Protein AF-A0A5E4NDS6-F1 (afdb_monomer)

Organism: NCBI:txid506608

Structure (mmCIF, N/CA/C/O backbone):
data_AF-A0A5E4NDS6-F1
#
_entry.id   AF-A0A5E4NDS6-F1
#
loop_
_atom_site.group_PDB
_atom_site.id
_atom_site.type_symbol
_atom_site.label_atom_id
_atom_site.label_alt_id
_atom_site.label_comp_id
_atom_site.label_asym_id
_atom_site.label_entity_id
_atom_site.label_seq_id
_atom_site.pdbx_PDB_ins_code
_atom_site.Cartn_x
_atom_site.Cartn_y
_atom_site.Cartn_z
_atom_site.occupancy
_atom_site.B_iso_or_equiv
_atom_site.auth_seq_id
_atom_site.auth_comp_id
_atom_site.auth_asym_id
_atom_site.auth_atom_id
_atom_site.pdbx_PDB_model_num
ATOM 1 N N . MET A 1 1 ? -11.786 -7.271 -1.671 1.00 57.22 1 MET A N 1
ATOM 2 C CA . MET A 1 1 ? -11.971 -6.445 -0.455 1.00 57.22 1 MET A CA 1
ATOM 3 C C . MET A 1 1 ? -12.816 -7.182 0.589 1.00 57.22 1 MET A C 1
ATOM 5 O O . MET A 1 1 ? -12.300 -7.471 1.657 1.00 57.22 1 MET A O 1
ATOM 9 N N . PHE A 1 2 ? -14.055 -7.584 0.277 1.00 58.41 2 PHE A N 1
ATOM 10 C CA . PHE A 1 2 ? -14.937 -8.294 1.226 1.00 58.41 2 PHE A CA 1
ATOM 11 C C . PHE A 1 2 ? -14.431 -9.675 1.684 1.00 58.41 2 PHE A C 1
ATOM 13 O O . PHE A 1 2 ? -14.541 -10.028 2.856 1.00 58.41 2 PHE A O 1
ATOM 20 N N . VAL A 1 3 ? -13.825 -10.441 0.774 1.00 68.38 3 VAL A N 1
ATOM 21 C CA . VAL A 1 3 ? -13.325 -11.799 1.063 1.00 68.38 3 VAL A CA 1
ATOM 22 C C . VAL A 1 3 ? -12.082 -11.778 1.960 1.00 68.38 3 VAL A C 1
ATOM 24 O O . VAL A 1 3 ? -11.890 -12.650 2.796 1.00 68.38 3 VAL A O 1
ATOM 27 N N . SER A 1 4 ? -11.240 -10.753 1.835 1.00 68.62 4 SER A N 1
ATOM 28 C CA . SER A 1 4 ? -9.986 -10.669 2.582 1.00 68.62 4 SER A CA 1
ATOM 29 C C . SER A 1 4 ? -10.200 -10.345 4.061 1.00 68.62 4 SER A C 1
ATOM 31 O O . SER A 1 4 ? -9.560 -10.951 4.916 1.00 68.62 4 SER A O 1
ATOM 33 N N . GLY A 1 5 ? -11.116 -9.421 4.371 1.00 68.38 5 GLY A N 1
ATOM 34 C CA . GLY A 1 5 ? -11.474 -9.101 5.758 1.00 68.38 5 GLY A CA 1
ATOM 35 C C . GLY A 1 5 ? -12.112 -10.293 6.477 1.00 68.38 5 GLY A C 1
ATOM 36 O O . GLY A 1 5 ? -11.682 -10.660 7.565 1.00 68.38 5 GLY A O 1
ATOM 37 N N . THR A 1 6 ? -13.053 -10.965 5.811 1.00 71.31 6 THR A N 1
ATOM 38 C CA . THR A 1 6 ? -13.719 -12.168 6.341 1.00 71.31 6 THR A CA 1
ATOM 39 C C . THR A 1 6 ? -12.746 -13.333 6.531 1.00 71.31 6 THR A C 1
ATOM 41 O O . THR A 1 6 ? -12.792 -14.009 7.559 1.00 71.31 6 THR A O 1
ATOM 44 N N . TRP A 1 7 ? -11.796 -13.521 5.608 1.00 73.94 7 TRP A N 1
ATOM 45 C CA . TRP A 1 7 ? -10.709 -14.485 5.777 1.00 73.94 7 TRP A CA 1
ATOM 46 C C . TRP A 1 7 ? -9.833 -14.156 6.996 1.00 73.94 7 TRP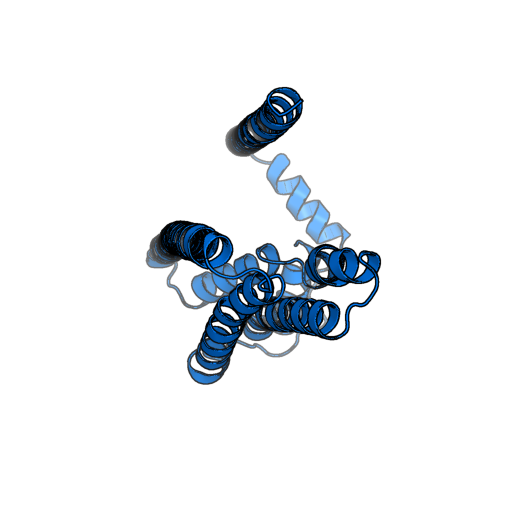 A C 1
ATOM 48 O O . TRP A 1 7 ? -9.581 -15.041 7.811 1.00 73.94 7 TRP A O 1
ATOM 58 N N . SER A 1 8 ? -9.427 -12.894 7.177 1.00 75.00 8 SER A N 1
ATOM 59 C CA . SER A 1 8 ? -8.635 -12.469 8.343 1.00 75.00 8 SER A CA 1
ATOM 60 C C . SER A 1 8 ? -9.323 -12.797 9.660 1.00 75.00 8 SER A C 1
ATOM 62 O O . SER A 1 8 ? -8.706 -13.398 10.538 1.00 75.00 8 SER A O 1
ATOM 64 N N . ASP A 1 9 ? -10.597 -12.416 9.778 1.00 71.19 9 ASP A N 1
ATOM 65 C CA . ASP A 1 9 ? -11.389 -12.598 10.994 1.00 71.19 9 ASP A CA 1
ATOM 66 C C . ASP A 1 9 ? -11.524 -14.082 11.332 1.00 71.19 9 ASP A C 1
ATOM 68 O O . ASP A 1 9 ? -11.327 -14.480 12.477 1.00 71.19 9 ASP A O 1
ATOM 72 N N . SER A 1 10 ? -11.744 -14.907 10.309 1.00 65.69 10 SER A N 1
ATOM 73 C CA . SER A 1 10 ? -11.872 -16.353 10.458 1.00 65.69 10 SER A CA 1
ATOM 74 C C . SER A 1 10 ? -10.591 -17.071 10.836 1.00 65.69 10 SER A C 1
ATOM 76 O O . SER A 1 10 ? -10.628 -18.028 11.597 1.00 65.69 10 SER A O 1
ATOM 78 N N . HIS A 1 11 ? -9.446 -16.608 10.339 1.00 70.69 11 HIS A N 1
ATOM 79 C CA . HIS A 1 11 ? -8.150 -17.236 10.577 1.00 70.69 11 HIS A CA 1
ATOM 80 C C . HIS A 1 11 ? -7.494 -16.719 11.866 1.00 70.69 11 HIS A C 1
ATOM 82 O O . HIS A 1 11 ? -6.269 -16.639 11.948 1.00 70.69 11 HIS A O 1
ATOM 88 N N . GLY A 1 12 ? -8.307 -16.370 12.871 1.00 66.19 12 GLY A N 1
ATOM 89 C CA . GLY A 1 12 ? -7.844 -15.875 14.167 1.00 66.19 12 GLY A CA 1
ATOM 90 C C . GLY A 1 12 ? -7.393 -14.419 14.119 1.00 66.19 12 GLY A C 1
ATOM 91 O O . GLY A 1 12 ? -6.341 -14.097 14.655 1.00 66.19 12 GLY A O 1
ATOM 92 N N . ARG A 1 13 ? -8.130 -13.543 13.418 1.00 72.06 13 ARG A N 1
ATOM 93 C CA . ARG A 1 13 ? -7.838 -12.095 13.301 1.00 72.06 13 ARG A CA 1
ATOM 94 C C . ARG A 1 13 ? -6.396 -11.776 12.898 1.00 72.06 13 ARG A C 1
ATOM 96 O O . ARG A 1 13 ? -5.815 -10.774 13.311 1.00 72.06 13 ARG A O 1
ATOM 103 N N . ARG A 1 14 ? -5.789 -12.608 12.050 1.00 75.50 14 ARG A N 1
ATOM 104 C CA . ARG A 1 14 ? -4.410 -12.400 11.586 1.00 75.50 14 ARG A CA 1
ATOM 105 C C . ARG A 1 14 ? -4.348 -11.147 10.719 1.00 75.50 14 ARG A C 1
ATOM 107 O O . ARG A 1 14 ? -4.661 -11.211 9.533 1.00 75.50 14 ARG A O 1
ATOM 114 N N . ARG A 1 15 ? -3.951 -10.005 11.292 1.00 81.44 15 ARG A N 1
ATOM 115 C CA . ARG A 1 15 ? -3.853 -8.711 10.581 1.00 81.44 15 ARG A CA 1
ATOM 116 C C . ARG A 1 15 ? -2.528 -8.538 9.842 1.00 81.44 15 ARG A C 1
ATOM 118 O O . ARG A 1 15 ? -2.501 -7.959 8.759 1.00 81.44 15 ARG A O 1
ATOM 125 N N . LYS A 1 16 ? -1.444 -9.102 10.387 1.00 81.44 16 LYS A N 1
ATOM 126 C CA . LYS A 1 16 ? -0.082 -9.055 9.819 1.00 81.44 16 LYS A CA 1
ATOM 127 C C . LYS A 1 16 ? -0.028 -9.525 8.353 1.00 81.44 16 LYS A C 1
ATOM 129 O O . LYS A 1 16 ? 0.491 -8.779 7.523 1.00 81.44 16 LYS A O 1
ATOM 134 N N . PRO A 1 17 ? -0.628 -10.675 7.978 1.00 82.88 17 PRO A N 1
ATOM 135 C CA . PRO A 1 17 ? -0.642 -11.126 6.586 1.00 82.88 17 PRO A CA 1
ATOM 136 C C . PRO A 1 17 ? -1.372 -10.173 5.633 1.00 82.88 17 PRO A C 1
ATOM 138 O O . PRO A 1 17 ? -0.918 -9.986 4.510 1.00 82.88 17 PRO A O 1
ATOM 141 N N . LEU A 1 18 ? -2.455 -9.516 6.064 1.00 84.19 18 LEU A N 1
ATOM 142 C CA . LEU A 1 18 ? -3.197 -8.587 5.197 1.00 84.19 18 LEU A CA 1
ATOM 143 C C . LEU A 1 18 ? -2.403 -7.324 4.882 1.00 84.19 18 LEU A C 1
ATOM 145 O O . LEU A 1 18 ? -2.630 -6.705 3.849 1.00 84.19 18 LEU A O 1
ATOM 149 N N . ILE A 1 19 ? -1.482 -6.943 5.763 1.00 86.44 19 ILE A N 1
ATOM 150 C CA . ILE A 1 19 ? -0.585 -5.811 5.541 1.00 86.44 19 ILE A CA 1
ATOM 151 C C . ILE A 1 19 ? 0.631 -6.249 4.715 1.00 86.44 19 ILE A C 1
ATOM 153 O O . ILE A 1 19 ? 1.037 -5.527 3.811 1.00 86.44 19 ILE A O 1
ATOM 157 N N . LEU A 1 20 ? 1.181 -7.441 4.966 1.00 87.44 20 LEU A N 1
ATOM 158 C CA . LEU A 1 20 ? 2.389 -7.926 4.289 1.00 87.44 20 LEU A CA 1
ATOM 159 C C . LEU A 1 20 ? 2.153 -8.404 2.850 1.00 87.44 20 LEU A C 1
ATOM 161 O O . LEU A 1 20 ? 2.964 -8.092 1.984 1.00 87.44 20 LEU A O 1
ATOM 165 N N . ILE A 1 21 ? 1.060 -9.122 2.569 1.00 88.69 21 ILE A N 1
ATOM 166 C CA . ILE A 1 21 ? 0.732 -9.615 1.217 1.00 88.69 21 ILE A CA 1
ATOM 167 C C . ILE A 1 21 ? 0.782 -8.501 0.155 1.00 88.69 21 ILE A C 1
ATOM 169 O O . ILE A 1 21 ? 1.466 -8.693 -0.850 1.00 88.69 2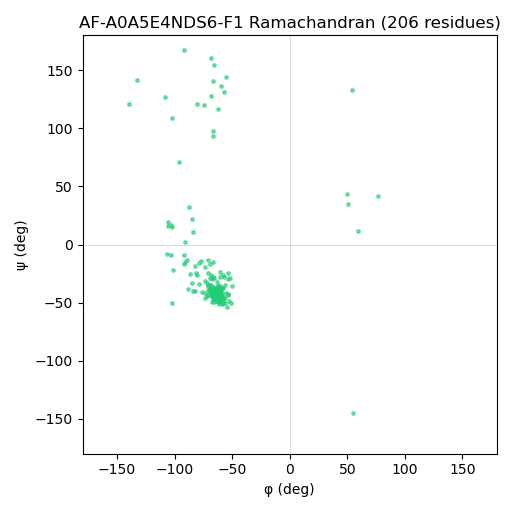1 ILE A O 1
ATOM 173 N N . PRO A 1 22 ? 0.127 -7.336 0.333 1.00 87.62 22 PRO A N 1
ATOM 174 C CA . PRO A 1 22 ? 0.182 -6.276 -0.670 1.00 87.62 22 PRO A CA 1
ATOM 175 C C . PRO A 1 22 ? 1.566 -5.619 -0.776 1.00 87.62 22 PRO A C 1
ATOM 177 O O . PRO A 1 22 ? 1.932 -5.188 -1.866 1.00 87.62 22 PRO A O 1
ATOM 180 N N . ILE A 1 23 ? 2.357 -5.579 0.304 1.00 87.94 23 ILE A N 1
ATOM 181 C CA . ILE A 1 23 ? 3.738 -5.067 0.269 1.00 87.94 23 ILE A CA 1
ATOM 182 C C . ILE A 1 23 ? 4.627 -6.008 -0.554 1.00 87.94 23 ILE A C 1
ATOM 184 O O . ILE A 1 23 ? 5.309 -5.565 -1.476 1.00 87.94 23 ILE A O 1
ATOM 188 N N . PHE A 1 24 ? 4.574 -7.315 -0.285 1.00 89.62 24 PHE A N 1
ATOM 189 C CA . PHE A 1 24 ? 5.314 -8.313 -1.062 1.00 89.62 24 PHE A CA 1
ATOM 190 C C . PHE A 1 24 ? 4.848 -8.377 -2.515 1.00 89.62 24 PHE A C 1
ATOM 192 O O . PHE A 1 24 ? 5.679 -8.453 -3.415 1.00 89.62 24 PHE A O 1
ATOM 199 N N . GLY A 1 25 ? 3.539 -8.284 -2.754 1.00 87.62 25 GLY A N 1
ATOM 200 C CA . GLY A 1 25 ? 2.977 -8.209 -4.099 1.00 87.62 25 GLY A CA 1
ATOM 201 C C . GLY A 1 25 ? 3.502 -7.004 -4.879 1.00 87.62 25 GLY A C 1
ATOM 202 O O . GLY A 1 25 ? 3.873 -7.142 -6.044 1.00 87.62 25 GLY A O 1
ATOM 203 N N . GLN A 1 26 ? 3.617 -5.840 -4.230 1.00 86.12 26 GLN A N 1
ATOM 204 C CA . GLN A 1 26 ? 4.178 -4.641 -4.851 1.00 86.12 26 GLN A CA 1
ATOM 205 C C . GLN A 1 26 ? 5.678 -4.777 -5.139 1.00 86.12 26 GLN A C 1
ATOM 207 O O . GLN A 1 26 ? 6.119 -4.378 -6.216 1.00 86.12 26 GLN A O 1
ATOM 212 N N . ILE A 1 27 ? 6.455 -5.351 -4.210 1.00 89.50 27 ILE A N 1
ATOM 213 C CA . ILE A 1 27 ? 7.883 -5.637 -4.422 1.00 89.50 27 ILE A CA 1
ATOM 214 C C . ILE A 1 27 ? 8.042 -6.563 -5.628 1.00 89.50 27 ILE A C 1
ATOM 216 O O . ILE A 1 27 ? 8.764 -6.221 -6.557 1.00 89.50 27 ILE A O 1
ATOM 220 N N . LEU A 1 28 ? 7.312 -7.681 -5.653 1.00 90.19 28 LEU A N 1
ATOM 221 C CA . LEU A 1 28 ? 7.372 -8.657 -6.736 1.00 90.19 28 LEU A CA 1
ATOM 222 C C . LEU A 1 28 ? 6.994 -8.036 -8.086 1.00 90.19 28 LEU A C 1
ATOM 224 O O . LEU A 1 28 ? 7.724 -8.209 -9.055 1.00 90.19 28 LEU A O 1
ATOM 228 N N . SER A 1 29 ? 5.901 -7.273 -8.142 1.00 86.94 29 SER A N 1
ATOM 229 C CA . SER A 1 29 ? 5.444 -6.608 -9.373 1.00 86.94 29 SER A CA 1
ATOM 230 C C . SER A 1 29 ? 6.489 -5.631 -9.909 1.00 86.94 29 SER A C 1
ATOM 232 O O . SER A 1 29 ? 6.831 -5.668 -11.089 1.00 86.94 29 SER A O 1
ATOM 234 N N . ASN A 1 30 ? 7.047 -4.791 -9.032 1.00 85.06 30 ASN A N 1
ATOM 235 C CA . ASN A 1 30 ? 8.065 -3.816 -9.413 1.00 85.06 30 ASN A CA 1
ATOM 236 C C . ASN A 1 30 ? 9.381 -4.497 -9.827 1.00 85.06 30 ASN A C 1
ATOM 238 O O . ASN A 1 30 ? 10.028 -4.053 -10.773 1.00 85.06 30 ASN A O 1
ATOM 242 N N . SER A 1 31 ? 9.775 -5.579 -9.147 1.00 87.88 31 SER A N 1
ATOM 243 C CA . SER A 1 31 ? 10.962 -6.364 -9.499 1.00 87.88 31 SER A CA 1
ATOM 244 C C . SER A 1 31 ? 10.799 -7.066 -10.844 1.00 87.88 31 SER A C 1
ATOM 246 O O . SER A 1 31 ? 11.710 -7.012 -11.664 1.00 87.88 31 SER A O 1
ATOM 248 N N . LEU A 1 32 ? 9.641 -7.680 -11.104 1.00 86.69 32 LEU A N 1
ATOM 249 C CA . LEU A 1 32 ? 9.350 -8.318 -12.388 1.00 86.69 32 LEU A CA 1
ATOM 250 C C . LEU A 1 32 ? 9.326 -7.296 -13.522 1.00 86.69 32 LEU A C 1
ATOM 252 O O . LEU A 1 32 ? 9.916 -7.552 -14.563 1.00 86.69 32 LEU A O 1
ATOM 256 N N . TYR A 1 33 ? 8.740 -6.117 -13.303 1.00 81.94 33 TYR A N 1
ATOM 257 C CA . TYR A 1 33 ? 8.777 -5.021 -14.273 1.00 81.94 33 TYR A CA 1
ATOM 258 C C . TYR A 1 33 ? 10.213 -4.555 -14.577 1.00 81.94 33 TYR A C 1
ATOM 260 O O . TYR A 1 33 ? 10.584 -4.358 -15.733 1.00 81.94 33 TYR A O 1
ATOM 268 N N . PHE A 1 34 ? 11.060 -4.437 -13.549 1.00 83.19 34 PHE A N 1
ATOM 269 C CA . PHE A 1 34 ? 12.474 -4.100 -13.724 1.00 83.19 34 PHE A CA 1
ATOM 270 C C . PHE A 1 34 ? 13.233 -5.167 -14.534 1.00 83.19 34 PHE A C 1
ATOM 272 O O . PHE A 1 34 ? 13.984 -4.832 -15.451 1.00 83.19 34 PHE A O 1
ATOM 279 N N . VAL A 1 35 ? 13.013 -6.452 -14.234 1.00 84.25 35 VAL A N 1
ATOM 280 C CA . VAL A 1 35 ? 13.638 -7.578 -14.951 1.00 84.25 35 VAL A CA 1
ATOM 281 C C . VAL A 1 35 ? 13.144 -7.666 -16.395 1.00 84.25 35 VAL A C 1
ATOM 283 O O . VAL A 1 35 ? 13.966 -7.819 -17.299 1.00 84.25 35 VAL A O 1
ATOM 286 N N . ASN A 1 36 ? 11.834 -7.515 -16.618 1.00 84.12 36 ASN A N 1
ATOM 287 C CA . ASN A 1 36 ? 11.206 -7.533 -17.941 1.00 84.12 36 ASN A CA 1
ATOM 288 C C . ASN A 1 36 ? 11.876 -6.526 -18.877 1.00 84.12 36 ASN A C 1
ATOM 290 O O . ASN A 1 36 ? 12.211 -6.843 -20.018 1.00 84.12 36 ASN A O 1
ATOM 294 N N . ASN A 1 37 ? 12.147 -5.333 -18.348 1.00 76.94 37 ASN A N 1
ATOM 295 C CA . ASN A 1 37 ? 12.833 -4.297 -19.089 1.00 76.94 37 ASN A CA 1
ATOM 296 C C . ASN A 1 37 ? 14.318 -4.601 -19.323 1.00 76.94 37 ASN A C 1
ATOM 298 O O . ASN A 1 37 ? 14.811 -4.415 -20.430 1.00 76.94 37 ASN A O 1
ATOM 302 N N . TYR A 1 38 ? 15.039 -5.096 -18.311 1.00 78.75 38 TYR A N 1
ATOM 303 C CA . TYR A 1 38 ? 16.458 -5.430 -18.472 1.00 78.75 38 TYR A CA 1
ATOM 304 C C . TYR A 1 38 ? 16.685 -6.491 -19.560 1.00 78.75 38 TYR A C 1
ATOM 306 O O . TYR A 1 38 ? 17.656 -6.398 -20.313 1.00 78.75 38 TYR A O 1
ATOM 314 N N . TRP A 1 39 ? 15.780 -7.470 -19.646 1.00 81.25 39 TRP A N 1
ATOM 315 C CA . TRP A 1 39 ? 15.812 -8.564 -20.618 1.00 81.25 39 TRP A CA 1
ATOM 316 C C . TRP A 1 39 ? 15.049 -8.281 -21.925 1.00 81.25 39 TRP A C 1
ATOM 318 O O . TRP A 1 39 ? 15.014 -9.154 -22.792 1.00 81.25 39 TRP A O 1
ATOM 328 N N . ASN A 1 40 ? 14.466 -7.085 -22.086 1.00 78.88 40 ASN A N 1
ATOM 329 C CA . ASN A 1 40 ? 13.674 -6.668 -23.254 1.00 78.88 40 ASN A CA 1
ATOM 330 C C . ASN A 1 40 ? 12.581 -7.676 -23.661 1.00 78.88 40 ASN A C 1
ATOM 332 O O . ASN A 1 40 ? 12.395 -7.986 -24.839 1.00 78.88 40 ASN A O 1
ATOM 336 N N . TRP A 1 41 ? 11.865 -8.218 -22.681 1.00 81.31 41 TRP A N 1
ATOM 337 C CA . TRP A 1 41 ? 10.726 -9.102 -22.926 1.00 81.31 41 TRP A CA 1
ATOM 338 C C . TRP A 1 41 ? 9.540 -8.343 -23.562 1.00 81.31 41 TRP A C 1
ATOM 340 O O . TRP A 1 41 ? 9.465 -7.114 -23.483 1.00 81.31 41 TRP A O 1
ATOM 350 N N . PRO A 1 42 ? 8.588 -9.049 -24.205 1.00 84.31 42 PRO A N 1
ATOM 351 C CA . PRO A 1 42 ? 7.432 -8.419 -24.842 1.00 84.31 42 PRO A CA 1
ATOM 352 C C . PRO A 1 42 ? 6.612 -7.536 -23.888 1.00 84.31 42 PRO A C 1
ATOM 354 O O . PRO A 1 42 ? 6.370 -7.915 -22.742 1.00 84.31 42 PRO A O 1
ATOM 357 N N . ARG A 1 43 ? 6.066 -6.420 -24.398 1.00 77.75 43 ARG A N 1
ATOM 358 C CA . ARG A 1 43 ? 5.197 -5.487 -23.640 1.00 77.75 43 ARG A CA 1
ATOM 359 C C . ARG A 1 43 ? 4.000 -6.146 -22.950 1.00 77.75 43 ARG A C 1
ATOM 361 O O . ARG A 1 43 ? 3.521 -5.625 -21.953 1.00 77.75 43 ARG A O 1
ATOM 368 N N . ILE A 1 44 ? 3.536 -7.296 -23.444 1.00 84.44 44 ILE A N 1
ATOM 369 C CA . ILE A 1 44 ? 2.443 -8.049 -22.812 1.00 84.44 44 ILE A CA 1
ATOM 370 C C . ILE A 1 44 ? 2.769 -8.380 -21.345 1.00 84.44 44 ILE A C 1
ATOM 372 O O . ILE A 1 44 ? 1.888 -8.367 -20.491 1.00 84.44 44 ILE A O 1
ATOM 376 N N . PHE A 1 45 ? 4.043 -8.645 -21.043 1.00 81.94 45 PHE A N 1
ATOM 377 C CA . PHE A 1 45 ? 4.491 -8.980 -19.698 1.00 81.94 45 PHE A CA 1
ATOM 378 C C . PHE A 1 45 ? 4.515 -7.759 -18.778 1.00 81.94 45 PHE A C 1
ATOM 380 O O . PHE A 1 45 ? 4.200 -7.903 -17.600 1.00 81.94 45 PHE A O 1
ATOM 387 N N . ASP A 1 46 ? 4.783 -6.558 -19.301 1.00 77.31 46 ASP A N 1
ATOM 388 C CA . ASP A 1 46 ? 4.695 -5.320 -18.516 1.00 77.31 46 ASP A CA 1
ATOM 389 C C . ASP A 1 46 ? 3.274 -5.112 -17.983 1.00 77.31 46 ASP A C 1
ATOM 391 O O . ASP A 1 46 ? 3.085 -4.862 -16.789 1.00 77.31 46 ASP A O 1
ATOM 395 N N . ASP A 1 47 ? 2.265 -5.285 -18.839 1.00 75.44 47 ASP A N 1
ATOM 396 C CA . ASP A 1 47 ? 0.856 -5.152 -18.456 1.00 75.44 47 ASP A CA 1
ATOM 397 C C . ASP A 1 47 ? 0.436 -6.245 -17.461 1.00 75.44 47 ASP A C 1
ATOM 399 O O . ASP A 1 47 ? -0.290 -5.980 -16.497 1.00 75.44 47 ASP A O 1
ATOM 403 N N . ILE A 1 48 ? 0.933 -7.473 -17.637 1.00 83.06 48 ILE A N 1
ATOM 404 C CA . ILE A 1 48 ? 0.690 -8.578 -16.700 1.00 83.06 48 ILE A CA 1
ATOM 405 C C . ILE A 1 48 ? 1.286 -8.265 -15.323 1.00 83.06 48 ILE A C 1
ATOM 407 O O . ILE A 1 48 ? 0.592 -8.384 -14.309 1.00 83.06 48 ILE A O 1
ATOM 411 N N . PHE A 1 49 ? 2.544 -7.832 -15.261 1.00 81.19 49 PHE A N 1
ATOM 412 C CA . PHE A 1 49 ? 3.229 -7.579 -13.993 1.00 81.19 49 PHE A CA 1
ATOM 413 C C . PHE A 1 49 ? 2.697 -6.344 -13.271 1.00 81.19 49 PHE A C 1
ATOM 415 O O . PHE A 1 49 ? 2.602 -6.352 -12.046 1.00 81.19 49 PHE A O 1
ATOM 422 N N . THR A 1 50 ? 2.305 -5.302 -14.002 1.00 72.44 50 THR A N 1
ATOM 423 C CA . THR A 1 50 ? 1.840 -4.049 -13.392 1.00 72.44 50 THR A CA 1
ATOM 424 C C . THR A 1 50 ? 0.344 -4.038 -13.093 1.00 72.44 50 THR A C 1
ATOM 426 O O . THR A 1 50 ? -0.056 -3.538 -12.043 1.00 72.44 50 THR A O 1
ATOM 429 N N . SER A 1 51 ? -0.492 -4.606 -13.966 1.00 74.81 51 SER A N 1
ATOM 430 C CA . SER A 1 51 ? -1.953 -4.512 -13.844 1.00 74.81 51 SER A CA 1
ATOM 431 C C . SER A 1 51 ? -2.579 -5.791 -13.292 1.00 74.81 51 SER A C 1
ATOM 433 O O . SER A 1 51 ? -3.337 -5.736 -12.321 1.00 74.81 51 SER A O 1
ATOM 435 N N . TYR A 1 52 ? -2.243 -6.955 -13.857 1.00 79.00 52 TYR A N 1
ATOM 436 C CA . TYR A 1 52 ? -2.855 -8.220 -13.436 1.00 79.00 52 TYR A CA 1
ATOM 437 C C . TYR A 1 52 ? -2.334 -8.676 -12.077 1.00 79.00 52 TYR A C 1
ATOM 439 O O . TYR A 1 52 ? -3.132 -8.999 -11.195 1.00 79.00 52 TYR A O 1
ATOM 447 N N . LEU A 1 53 ? -1.014 -8.634 -11.867 1.00 78.25 53 LEU A N 1
ATOM 448 C CA . LEU A 1 53 ? -0.419 -9.001 -10.582 1.00 78.25 53 LEU A CA 1
ATOM 449 C C . LEU A 1 53 ? -0.940 -8.093 -9.458 1.00 78.25 53 LEU A C 1
ATOM 451 O O . LEU A 1 53 ? -1.293 -8.587 -8.388 1.00 78.25 53 LEU A O 1
ATOM 455 N N . SER A 1 54 ? -1.098 -6.793 -9.740 1.00 70.25 54 SER A N 1
ATOM 456 C CA . SER A 1 54 ? -1.693 -5.825 -8.808 1.00 70.25 54 SER A CA 1
ATOM 457 C C . SER A 1 54 ? -3.134 -6.156 -8.418 1.00 70.25 54 SER A C 1
ATOM 459 O O . SER A 1 54 ? -3.525 -5.996 -7.256 1.00 70.25 54 SER A O 1
ATOM 461 N N . GLY A 1 55 ? -3.910 -6.697 -9.360 1.00 71.31 55 GLY A N 1
ATOM 462 C CA . GLY A 1 55 ? -5.252 -7.213 -9.102 1.00 71.31 55 GLY A CA 1
ATOM 463 C C . GLY A 1 55 ? -5.270 -8.418 -8.155 1.00 71.31 55 GLY A C 1
ATOM 464 O O . GLY A 1 55 ? -6.141 -8.491 -7.286 1.00 71.31 55 GLY A O 1
ATOM 465 N N . VAL A 1 56 ? -4.291 -9.327 -8.264 1.00 71.44 56 VAL A N 1
ATOM 466 C CA . VAL A 1 56 ? -4.235 -10.578 -7.480 1.00 71.44 56 VAL A CA 1
ATOM 467 C C . VAL A 1 56 ? -4.049 -10.315 -5.985 1.00 71.44 56 VAL A C 1
ATOM 469 O O . VAL A 1 56 ? -4.774 -10.887 -5.171 1.00 71.44 56 VAL A O 1
ATOM 472 N N . TYR A 1 57 ? -3.146 -9.412 -5.592 1.00 72.88 57 TYR A N 1
ATOM 473 C CA . TYR A 1 57 ? -2.986 -9.046 -4.175 1.00 72.88 57 TYR A CA 1
ATOM 474 C C . TYR A 1 57 ? -3.982 -7.971 -3.706 1.00 72.88 57 TYR A C 1
ATOM 476 O O . TYR A 1 57 ? -3.846 -7.440 -2.602 1.00 72.88 57 TYR A O 1
ATOM 484 N N . VAL A 1 58 ? -5.006 -7.650 -4.517 1.00 68.56 58 VAL A N 1
ATOM 485 C CA . VAL A 1 58 ? -6.077 -6.672 -4.220 1.00 68.56 58 VAL A CA 1
ATOM 486 C C . VAL A 1 58 ? -5.529 -5.248 -3.959 1.00 68.56 58 VAL A C 1
ATOM 488 O O . VAL A 1 58 ? -6.253 -4.337 -3.538 1.00 68.56 58 VAL A O 1
ATOM 491 N N . GLY A 1 59 ? -4.248 -5.026 -4.266 1.00 72.62 59 GLY A N 1
ATOM 492 C CA . GLY A 1 59 ? -3.559 -3.746 -4.196 1.00 72.62 59 GLY A CA 1
ATOM 493 C C . GLY A 1 59 ? -3.634 -3.042 -2.838 1.00 72.62 59 GLY A C 1
ATOM 494 O O . GLY A 1 59 ? -3.681 -3.640 -1.760 1.00 72.62 59 GLY A O 1
ATOM 495 N N . ARG A 1 60 ? -3.698 -1.708 -2.911 1.00 73.62 60 ARG A N 1
ATOM 496 C CA . ARG A 1 60 ? -3.778 -0.795 -1.757 1.00 73.62 60 ARG A CA 1
ATOM 497 C C . ARG A 1 60 ? -4.988 -1.052 -0.855 1.00 73.62 60 ARG A C 1
ATOM 499 O O . ARG A 1 60 ? -4.936 -0.760 0.335 1.00 73.62 60 ARG A O 1
ATOM 506 N N . ASN A 1 61 ? -6.069 -1.612 -1.396 1.00 81.50 61 ASN A N 1
ATOM 507 C CA . ASN A 1 61 ? -7.300 -1.849 -0.642 1.00 81.50 61 ASN A CA 1
ATOM 508 C C . ASN A 1 61 ? -7.118 -2.923 0.438 1.00 81.50 61 ASN A C 1
ATOM 510 O O . ASN A 1 61 ? -7.702 -2.812 1.513 1.00 81.50 61 ASN A O 1
ATOM 514 N N . LEU A 1 62 ? -6.300 -3.948 0.172 1.00 83.88 62 LEU A N 1
ATOM 515 C CA . LEU A 1 62 ? -6.016 -5.002 1.147 1.00 83.88 62 LEU A CA 1
ATOM 516 C C . LEU A 1 62 ? -5.195 -4.474 2.327 1.00 83.88 62 LEU A C 1
ATOM 518 O O . LEU A 1 62 ? -5.549 -4.719 3.480 1.00 83.88 62 LEU A O 1
ATOM 522 N N . PHE A 1 63 ? -4.166 -3.679 2.019 1.00 84.75 63 PHE A N 1
ATOM 523 C CA . PHE A 1 63 ? -3.344 -2.993 3.015 1.00 84.75 63 PHE A CA 1
ATOM 524 C C . PHE A 1 63 ? -4.212 -2.120 3.927 1.00 84.75 63 PHE A C 1
ATOM 526 O O . PHE A 1 63 ? -4.101 -2.191 5.148 1.00 84.75 63 PHE A O 1
ATOM 533 N N . TRP A 1 64 ? -5.129 -1.349 3.334 1.00 84.62 64 TRP A N 1
ATOM 534 C CA . TRP A 1 64 ? -6.038 -0.475 4.068 1.00 84.62 64 TRP A CA 1
ATOM 535 C C . TRP A 1 64 ? -6.942 -1.215 5.046 1.00 84.62 64 TRP A C 1
ATOM 537 O O . TRP A 1 64 ? -7.072 -0.783 6.190 1.00 84.62 64 TRP A O 1
ATOM 547 N N . ILE A 1 65 ? -7.538 -2.334 4.626 1.00 85.31 65 ILE A N 1
ATOM 548 C CA . ILE A 1 65 ? -8.347 -3.162 5.529 1.00 85.31 65 ILE A CA 1
ATOM 549 C C . ILE A 1 65 ? -7.493 -3.660 6.693 1.00 85.31 65 ILE A C 1
ATOM 551 O O . ILE A 1 65 ? -7.901 -3.527 7.845 1.00 85.31 65 ILE A O 1
ATOM 555 N N . GLY A 1 66 ? -6.310 -4.210 6.398 1.00 85.88 66 GLY A N 1
ATOM 556 C CA . GLY A 1 66 ? -5.408 -4.741 7.417 1.00 85.88 66 GLY A CA 1
ATOM 557 C C . GLY A 1 66 ? -4.986 -3.677 8.432 1.00 85.88 66 GLY A C 1
ATOM 558 O O . GLY A 1 66 ? -5.079 -3.905 9.637 1.00 85.88 66 GLY A O 1
ATOM 559 N N . ALA A 1 67 ? -4.589 -2.495 7.953 1.00 87.12 67 ALA A N 1
ATOM 560 C CA . ALA A 1 67 ? -4.152 -1.382 8.791 1.00 87.12 67 ALA A CA 1
ATOM 561 C C . ALA A 1 67 ? -5.290 -0.818 9.657 1.00 87.12 67 ALA A C 1
ATOM 563 O O . ALA A 1 67 ? -5.112 -0.632 10.861 1.00 87.12 67 ALA A O 1
ATOM 564 N N . MET A 1 68 ? -6.473 -0.594 9.076 1.00 87.88 68 MET A N 1
ATOM 565 C CA . MET A 1 68 ? -7.646 -0.107 9.814 1.00 87.88 68 MET A CA 1
ATOM 566 C C . MET A 1 68 ? -8.100 -1.098 10.883 1.00 87.88 68 MET A C 1
ATOM 568 O O . MET A 1 68 ? -8.376 -0.695 12.014 1.00 87.88 68 MET A O 1
ATOM 572 N N . ALA A 1 69 ? -8.145 -2.390 10.547 1.00 85.88 69 ALA A N 1
ATOM 573 C CA . ALA A 1 69 ? -8.524 -3.436 11.488 1.00 85.88 69 ALA A CA 1
ATOM 574 C C . ALA A 1 69 ? -7.524 -3.529 12.651 1.00 85.88 69 ALA A C 1
ATOM 576 O O . ALA A 1 69 ? -7.934 -3.494 13.810 1.00 85.88 69 ALA A O 1
ATOM 577 N N . TYR A 1 70 ? -6.218 -3.522 12.357 1.00 86.88 70 TYR A N 1
ATOM 578 C CA . TYR A 1 70 ? -5.171 -3.546 13.382 1.00 86.88 70 TYR A CA 1
ATOM 579 C C . TYR A 1 70 ? -5.222 -2.325 14.312 1.00 86.88 70 TYR A C 1
ATOM 581 O O . TYR A 1 70 ? -5.114 -2.463 15.531 1.00 86.88 70 TYR A O 1
ATOM 589 N N . VAL A 1 71 ? -5.406 -1.117 13.766 1.00 87.19 71 VAL A N 1
ATOM 590 C CA . VAL A 1 71 ? -5.534 0.099 14.584 1.00 87.19 71 VAL A CA 1
ATOM 591 C C . VAL A 1 71 ? -6.806 0.053 15.426 1.00 87.19 71 VAL A C 1
ATOM 593 O O . VAL A 1 71 ? -6.764 0.418 16.599 1.00 87.19 71 VAL A O 1
ATOM 596 N N . SER A 1 72 ? -7.922 -0.411 14.864 1.00 86.56 72 SER A N 1
ATOM 597 C CA . SER A 1 72 ? -9.201 -0.514 15.571 1.00 86.56 72 SER A CA 1
ATOM 598 C C . SER A 1 72 ? -9.130 -1.441 16.787 1.00 86.56 72 SER A C 1
ATOM 600 O O . SER A 1 72 ? -9.661 -1.094 17.847 1.00 86.56 72 SER A O 1
ATOM 602 N N . GLU A 1 73 ? -8.453 -2.582 16.644 1.00 83.75 73 GLU A N 1
ATOM 603 C CA . GLU A 1 73 ? -8.272 -3.589 17.697 1.00 83.75 73 GLU A CA 1
ATOM 604 C C . GLU A 1 73 ? -7.323 -3.115 18.803 1.00 83.75 73 GLU A C 1
ATOM 606 O O . GLU A 1 73 ? -7.611 -3.297 19.981 1.00 83.75 73 GLU A O 1
ATOM 611 N N . ASN A 1 74 ? -6.240 -2.417 18.451 1.00 84.69 74 ASN A N 1
ATOM 612 C CA . ASN A 1 74 ? -5.260 -1.893 19.415 1.00 84.69 74 ASN A CA 1
ATOM 613 C C . ASN A 1 74 ? -5.651 -0.525 20.014 1.00 84.69 74 ASN A C 1
ATOM 615 O O . ASN A 1 74 ? -4.802 0.254 20.467 1.00 84.69 74 ASN A O 1
ATOM 619 N N . SER A 1 75 ? -6.938 -0.181 19.983 1.00 85.00 75 SER A N 1
ATOM 620 C CA . SER A 1 75 ? -7.440 1.116 20.435 1.00 85.00 75 SER A CA 1
ATOM 621 C C . SER A 1 75 ? -8.648 0.984 21.340 1.00 85.00 75 SER A C 1
ATOM 623 O O . SER A 1 75 ? -9.553 0.190 21.089 1.00 85.00 75 SER A O 1
ATOM 625 N N . THR A 1 76 ? -8.688 1.841 22.360 1.00 86.75 76 THR A N 1
ATOM 626 C CA . THR A 1 76 ? -9.887 2.043 23.174 1.00 86.75 76 THR A CA 1
ATOM 627 C C . THR A 1 76 ? -10.995 2.659 22.323 1.00 86.75 76 THR A C 1
ATOM 629 O O . THR A 1 76 ? -10.715 3.339 21.334 1.00 86.75 76 THR A O 1
ATOM 632 N N . VAL A 1 77 ? -12.254 2.438 22.707 1.00 84.88 77 VAL A N 1
ATOM 633 C CA . VAL A 1 77 ? -13.433 2.930 21.968 1.00 84.88 77 VAL A CA 1
ATOM 634 C C . VAL A 1 77 ? -13.353 4.442 21.725 1.00 84.88 77 VAL A C 1
ATOM 636 O O . VAL A 1 77 ? -13.573 4.897 20.607 1.00 84.88 77 VAL A O 1
ATOM 639 N N . GLU A 1 78 ? -12.936 5.198 22.739 1.00 82.31 78 GLU A N 1
ATOM 640 C CA . GLU A 1 78 ? -12.815 6.660 22.703 1.00 82.31 78 GLU A CA 1
ATOM 641 C C . GLU A 1 78 ? -11.681 7.147 21.785 1.00 82.31 78 GLU A C 1
ATOM 643 O O . GLU A 1 78 ? -11.830 8.133 21.065 1.00 82.31 78 GLU A O 1
ATOM 648 N N . SER A 1 79 ? -10.542 6.442 21.758 1.00 85.75 79 SER A N 1
ATOM 649 C CA . SER A 1 79 ? -9.368 6.848 20.967 1.00 85.75 79 SER A CA 1
ATOM 650 C C . SER A 1 79 ? -9.362 6.296 19.538 1.00 85.75 79 SER A C 1
ATOM 652 O O . SER A 1 79 ? -8.576 6.756 18.702 1.00 85.75 79 SER A O 1
ATOM 654 N N . ARG A 1 80 ? -10.230 5.322 19.237 1.00 86.25 80 ARG A N 1
ATOM 655 C CA . ARG A 1 80 ? -10.268 4.601 17.958 1.00 86.25 80 ARG A CA 1
ATOM 656 C C . ARG A 1 80 ? -10.475 5.537 16.774 1.00 86.25 80 ARG A C 1
ATOM 658 O O . ARG A 1 80 ? -9.690 5.497 15.830 1.00 86.25 80 ARG A O 1
ATOM 665 N N . THR A 1 81 ? -11.479 6.407 16.844 1.00 87.19 81 THR A N 1
ATOM 666 C CA . THR A 1 81 ? -11.793 7.353 15.762 1.00 87.19 81 THR A CA 1
ATOM 667 C C . THR A 1 81 ? -10.622 8.294 15.493 1.00 87.19 81 THR A C 1
ATOM 669 O O . THR A 1 81 ? -10.241 8.491 14.342 1.00 87.19 81 THR A O 1
ATOM 672 N N . LEU A 1 82 ? -9.985 8.811 16.549 1.00 86.44 82 LEU A N 1
ATOM 673 C CA . LEU A 1 82 ? -8.837 9.708 16.420 1.00 86.44 82 LEU A CA 1
ATOM 674 C C . LEU A 1 82 ? -7.621 9.002 15.805 1.00 86.44 82 LEU A C 1
ATOM 676 O O . LEU A 1 82 ? -6.940 9.571 14.955 1.00 86.44 82 LEU A O 1
ATOM 680 N N . LYS A 1 83 ? -7.333 7.760 16.208 1.00 86.88 83 LYS A N 1
ATOM 681 C CA . LYS A 1 83 ? -6.216 6.983 15.651 1.00 86.88 83 LYS A CA 1
ATOM 682 C C . LYS A 1 83 ? -6.455 6.592 14.190 1.00 86.88 83 LYS A C 1
ATOM 684 O O . LYS A 1 83 ? -5.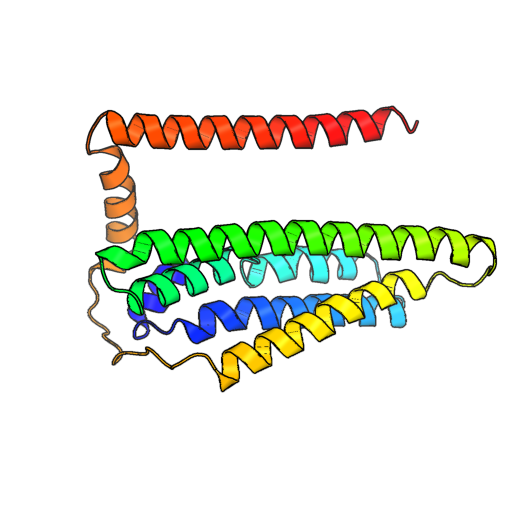526 6.680 13.390 1.00 86.88 83 LYS A O 1
ATOM 689 N N . ILE A 1 84 ? -7.688 6.237 13.825 1.00 89.19 84 ILE A N 1
ATOM 690 C CA . ILE A 1 84 ? -8.083 6.010 12.426 1.00 89.19 84 ILE A CA 1
ATOM 691 C C . ILE A 1 84 ? -7.932 7.301 11.611 1.00 89.19 84 ILE A C 1
ATOM 693 O O . ILE A 1 84 ? -7.337 7.275 10.538 1.00 89.19 84 ILE A O 1
ATOM 697 N N . ALA A 1 85 ? -8.387 8.444 12.131 1.00 86.38 85 ALA A N 1
ATOM 698 C CA . ALA A 1 85 ? -8.223 9.732 11.460 1.00 86.38 85 ALA A CA 1
ATOM 699 C C . ALA A 1 85 ? -6.742 10.084 11.239 1.00 86.38 85 ALA A C 1
ATOM 701 O O . ALA A 1 85 ? -6.370 10.507 10.146 1.00 86.38 85 ALA A O 1
ATOM 702 N N . LYS A 1 86 ? -5.877 9.837 12.235 1.00 87.25 86 LYS A N 1
ATOM 703 C CA . LYS A 1 86 ? -4.420 9.994 12.095 1.00 87.25 86 LYS A CA 1
ATOM 704 C C . LYS A 1 86 ? -3.857 9.103 10.986 1.00 87.25 86 LYS A C 1
ATOM 706 O O . LYS A 1 86 ? -3.085 9.602 10.179 1.00 87.25 86 LYS A O 1
ATOM 711 N N . LEU A 1 87 ? -4.273 7.836 10.907 1.00 88.88 87 LEU A N 1
ATOM 712 C CA . LEU A 1 87 ? -3.857 6.912 9.843 1.00 88.88 87 LEU A CA 1
ATOM 713 C C . LEU A 1 87 ? -4.283 7.400 8.443 1.00 88.88 87 LEU A C 1
ATOM 715 O O . LEU A 1 87 ? -3.503 7.330 7.495 1.00 88.88 87 LEU A O 1
ATOM 719 N N . ILE A 1 88 ? -5.508 7.918 8.304 1.00 88.00 88 ILE A N 1
ATOM 720 C CA . ILE A 1 88 ? -6.003 8.489 7.038 1.00 88.00 88 ILE A CA 1
ATOM 721 C C . ILE A 1 88 ? -5.203 9.739 6.653 1.00 88.00 88 ILE A C 1
ATOM 723 O O . ILE A 1 88 ? -4.792 9.895 5.498 1.00 88.00 88 ILE A O 1
ATOM 727 N N . GLY A 1 89 ? -4.961 10.617 7.627 1.00 83.94 89 GLY A N 1
ATOM 728 C CA . GLY A 1 89 ? -4.193 11.842 7.436 1.00 83.94 89 GLY A CA 1
ATOM 729 C C . GLY A 1 89 ? -2.756 11.562 7.004 1.00 83.94 89 GLY A C 1
ATOM 730 O O . GLY A 1 89 ? -2.308 12.107 5.995 1.00 83.94 89 GLY A O 1
ATOM 731 N N . THR A 1 90 ? -2.053 10.665 7.704 1.00 86.25 90 THR A N 1
ATOM 732 C CA . THR A 1 90 ? -0.670 10.305 7.360 1.00 86.25 90 THR A CA 1
ATOM 733 C C . THR A 1 90 ? -0.583 9.688 5.975 1.00 86.25 90 THR A C 1
ATOM 735 O O . THR A 1 90 ? 0.267 10.108 5.200 1.00 86.25 90 THR A O 1
ATOM 738 N N . TYR A 1 91 ? -1.494 8.781 5.608 1.00 85.25 91 TYR A N 1
ATOM 739 C CA . TYR A 1 91 ? -1.513 8.222 4.256 1.00 85.25 91 TYR A CA 1
ATOM 740 C C . TYR A 1 91 ? -1.674 9.300 3.181 1.00 85.25 91 TYR A C 1
ATOM 742 O O . TYR A 1 91 ? -0.977 9.271 2.169 1.00 85.25 91 TYR A O 1
ATOM 750 N N . THR A 1 92 ? -2.584 10.253 3.388 1.00 82.44 92 THR A N 1
ATOM 751 C CA . THR A 1 92 ? -2.847 11.315 2.406 1.00 82.44 92 THR A CA 1
ATOM 752 C C . THR A 1 92 ? -1.611 12.190 2.213 1.00 82.44 92 THR A C 1
ATOM 754 O O . THR A 1 92 ? -1.211 12.457 1.081 1.00 82.44 92 THR A O 1
ATOM 757 N N . ILE A 1 93 ? -0.954 12.564 3.312 1.00 83.75 93 ILE A N 1
ATOM 758 C CA . ILE A 1 93 ? 0.295 13.332 3.283 1.00 83.75 93 ILE A CA 1
ATOM 759 C C . ILE A 1 93 ? 1.404 12.524 2.597 1.00 83.75 93 ILE A C 1
ATOM 761 O O . ILE A 1 93 ? 2.052 13.031 1.685 1.00 83.75 93 ILE A O 1
ATOM 765 N N . SER A 1 94 ? 1.589 11.254 2.966 1.00 85.25 94 SER A N 1
ATOM 766 C CA . SER A 1 94 ? 2.573 10.368 2.335 1.00 85.25 94 SER A CA 1
ATOM 767 C C . SER A 1 94 ? 2.324 10.198 0.837 1.00 85.25 94 SER A C 1
ATOM 769 O O . SER A 1 94 ? 3.277 10.166 0.063 1.00 85.25 94 SER A O 1
ATOM 771 N N . HIS A 1 95 ? 1.062 10.128 0.404 1.00 80.25 95 HIS A N 1
ATOM 772 C CA . HIS A 1 95 ? 0.716 10.046 -1.011 1.00 80.25 95 HIS A CA 1
ATOM 773 C C . HIS A 1 95 ? 1.105 11.322 -1.767 1.00 80.25 95 HIS A C 1
ATOM 775 O O . HIS A 1 95 ? 1.723 11.229 -2.825 1.00 80.25 95 HIS A O 1
ATOM 781 N N . LEU A 1 96 ? 0.813 12.502 -1.209 1.00 81.56 96 LEU A N 1
ATOM 782 C CA . LEU A 1 96 ? 1.212 13.786 -1.796 1.00 81.56 96 LEU A CA 1
ATOM 783 C C . LEU A 1 96 ? 2.736 13.928 -1.882 1.00 81.56 96 LEU A C 1
ATOM 785 O O . LEU A 1 96 ? 3.254 14.346 -2.915 1.00 81.56 96 LEU A O 1
ATOM 789 N N . ILE A 1 97 ? 3.456 13.523 -0.832 1.00 84.19 97 ILE A N 1
ATOM 790 C CA . ILE A 1 97 ? 4.925 13.500 -0.828 1.00 84.19 97 ILE A CA 1
ATOM 791 C C . ILE A 1 97 ? 5.445 12.548 -1.909 1.00 84.19 97 ILE A C 1
ATOM 793 O O . ILE A 1 97 ? 6.350 12.911 -2.654 1.00 84.19 97 ILE A O 1
ATOM 797 N N . GLY A 1 98 ? 4.855 11.356 -2.038 1.00 81.81 98 GLY A N 1
ATOM 798 C CA . GLY A 1 98 ? 5.229 10.385 -3.065 1.00 81.81 98 GLY A CA 1
ATOM 799 C C . GLY A 1 98 ? 5.026 10.912 -4.487 1.00 81.81 98 GLY A C 1
ATOM 800 O O . GLY A 1 98 ? 5.901 10.734 -5.329 1.00 81.81 98 GLY A O 1
ATOM 801 N N . LEU A 1 99 ? 3.913 11.608 -4.747 1.00 79.88 99 LEU A N 1
ATOM 802 C CA . LEU A 1 99 ? 3.659 12.260 -6.037 1.00 79.88 99 LEU A CA 1
ATOM 803 C C . LEU A 1 99 ? 4.655 13.391 -6.315 1.00 79.88 99 LEU A C 1
ATOM 805 O O . LEU A 1 99 ? 5.155 13.503 -7.431 1.00 79.88 99 LEU A O 1
ATOM 809 N N . CYS A 1 100 ? 4.974 14.201 -5.303 1.00 80.38 100 CYS A N 1
ATOM 810 C CA . CYS A 1 100 ? 5.974 15.260 -5.417 1.00 80.38 100 CYS A CA 1
ATOM 811 C C . CYS A 1 100 ? 7.361 14.684 -5.742 1.00 80.38 100 CYS A C 1
ATOM 813 O O . CYS A 1 100 ? 8.018 15.134 -6.678 1.00 80.38 100 CYS A O 1
ATOM 815 N N . LEU A 1 101 ? 7.775 13.635 -5.026 1.00 81.88 101 LEU A N 1
ATOM 816 C CA . LEU A 1 101 ? 9.043 12.951 -5.265 1.00 81.88 101 LEU A CA 1
ATOM 817 C C . LEU A 1 101 ? 9.100 12.346 -6.672 1.00 81.88 101 LEU A C 1
ATOM 819 O O . LEU A 1 101 ? 10.105 12.504 -7.359 1.00 81.88 101 LEU A O 1
ATOM 823 N N . PHE A 1 102 ? 8.020 11.696 -7.115 1.00 80.31 102 PHE A N 1
ATOM 824 C CA . PHE A 1 102 ? 7.918 11.169 -8.473 1.00 80.31 102 PHE A CA 1
ATOM 825 C C . PHE A 1 102 ? 8.099 12.275 -9.519 1.00 80.31 102 PHE A C 1
ATOM 827 O O . PHE A 1 102 ? 8.920 12.123 -10.417 1.00 80.31 102 PHE A O 1
ATOM 834 N N . GLN A 1 103 ? 7.406 13.408 -9.366 1.00 79.56 103 GLN A N 1
ATOM 835 C CA . GLN A 1 103 ? 7.514 14.528 -10.303 1.00 79.56 103 GLN A CA 1
ATOM 836 C C . GLN A 1 103 ? 8.922 15.137 -10.330 1.00 79.56 103 GLN A C 1
ATOM 838 O O . GLN A 1 103 ? 9.420 15.487 -11.396 1.00 79.56 103 GLN A O 1
ATOM 843 N N . LEU A 1 104 ? 9.578 15.267 -9.174 1.00 82.69 104 LEU A N 1
ATOM 844 C CA . LEU A 1 104 ? 10.954 15.764 -9.100 1.00 82.69 104 LEU A CA 1
ATOM 845 C C . LEU A 1 104 ? 11.930 14.826 -9.813 1.00 82.69 104 LEU A C 1
ATOM 847 O O . LEU A 1 104 ? 12.786 15.291 -10.564 1.00 82.69 104 LEU A O 1
ATOM 851 N N . LEU A 1 105 ? 11.787 13.516 -9.603 1.00 79.31 105 LEU A N 1
ATOM 852 C CA . LEU A 1 105 ? 12.613 12.508 -10.263 1.00 79.31 105 LEU A CA 1
ATOM 853 C C . LEU A 1 105 ? 12.371 12.476 -11.778 1.00 79.31 105 LEU A C 1
ATOM 855 O O . LEU A 1 105 ? 13.334 12.388 -12.535 1.00 79.31 105 LEU A O 1
ATOM 859 N N . ASP A 1 106 ? 11.119 12.605 -12.217 1.00 74.88 106 ASP A N 1
ATOM 860 C CA . ASP A 1 106 ? 10.751 12.651 -13.636 1.00 74.88 106 ASP A CA 1
ATOM 861 C C . ASP A 1 106 ? 11.268 13.926 -14.328 1.00 74.88 106 ASP A C 1
ATOM 863 O O . ASP A 1 106 ? 11.845 13.873 -15.412 1.00 74.88 106 ASP A O 1
ATOM 867 N N . ASN A 1 107 ? 11.184 15.081 -13.664 1.00 77.62 107 ASN A N 1
ATOM 868 C CA . ASN A 1 107 ? 11.749 16.329 -14.184 1.00 77.62 107 ASN A CA 1
ATOM 869 C C . ASN A 1 107 ? 13.281 16.272 -14.277 1.00 77.62 107 ASN A C 1
ATOM 871 O O . ASN A 1 107 ? 13.860 16.699 -15.276 1.00 77.62 107 ASN A O 1
ATOM 875 N N . CYS A 1 108 ? 13.943 15.726 -13.252 1.00 75.25 108 CYS A N 1
ATOM 876 C CA . CYS A 1 108 ? 15.393 15.524 -13.257 1.00 75.25 108 CYS A CA 1
ATOM 877 C C . CYS A 1 108 ? 15.807 14.580 -14.396 1.00 75.25 108 CYS A C 1
ATOM 879 O O . CYS A 1 108 ? 16.786 14.820 -15.104 1.00 75.25 108 CYS A O 1
ATOM 881 N N . TRP A 1 109 ? 14.999 13.546 -14.631 1.00 70.25 109 TRP A N 1
ATOM 882 C CA . TRP A 1 109 ? 15.172 12.617 -15.733 1.00 70.25 109 TRP A CA 1
ATOM 883 C C . TRP A 1 109 ? 15.103 13.292 -17.109 1.00 70.25 109 TRP A C 1
ATOM 885 O O . TRP A 1 109 ? 16.000 13.082 -17.926 1.00 70.25 109 TRP A O 1
ATOM 895 N N . ILE A 1 110 ? 14.085 14.121 -17.363 1.00 72.06 110 ILE A N 1
ATOM 896 C CA . ILE A 1 110 ? 13.926 14.845 -18.637 1.00 72.06 110 ILE A CA 1
ATOM 897 C C . ILE A 1 110 ? 15.181 15.672 -18.959 1.00 72.06 110 ILE A C 1
ATOM 899 O O . ILE A 1 110 ? 15.649 15.666 -20.097 1.00 72.06 110 ILE A O 1
ATOM 903 N N . ILE A 1 111 ? 15.762 16.332 -17.952 1.00 74.56 111 ILE A N 1
ATOM 904 C CA . ILE A 1 111 ? 16.982 17.138 -18.105 1.00 74.56 111 ILE A CA 1
ATOM 905 C C . ILE A 1 111 ? 18.180 16.258 -18.491 1.00 74.56 111 ILE A C 1
ATOM 907 O O . ILE A 1 111 ? 18.918 16.596 -19.414 1.00 74.56 111 ILE A O 1
ATOM 911 N N . ILE A 1 112 ? 18.360 15.112 -17.827 1.00 72.00 112 ILE A N 1
ATOM 912 C CA . ILE A 1 112 ? 19.479 14.190 -18.085 1.00 72.00 112 ILE A CA 1
ATOM 913 C C . ILE A 1 112 ? 19.349 13.525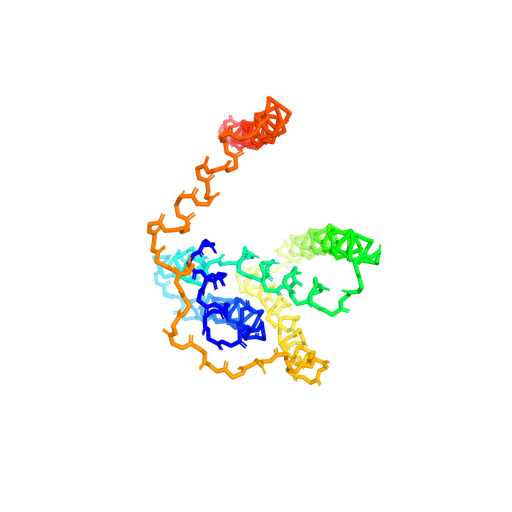 -19.461 1.00 72.00 112 ILE A C 1
ATOM 915 O O . ILE A 1 112 ? 20.339 13.414 -20.186 1.00 72.00 112 ILE A O 1
ATOM 919 N N . LYS A 1 113 ? 18.135 13.111 -19.848 1.00 69.75 113 LYS A N 1
ATOM 920 C CA . LYS A 1 113 ? 17.865 12.484 -21.151 1.00 69.75 113 LYS A CA 1
ATOM 921 C C . LYS A 1 113 ? 18.265 13.395 -22.314 1.00 69.75 113 LYS A C 1
ATOM 923 O O . LYS A 1 113 ? 18.794 12.907 -23.305 1.00 69.75 113 LYS A O 1
ATOM 928 N N . ASN A 1 114 ? 18.053 14.704 -22.190 1.00 66.81 114 ASN A N 1
ATOM 929 C CA . ASN A 1 114 ? 18.407 15.663 -23.240 1.00 66.81 114 ASN A CA 1
ATOM 930 C C . ASN A 1 114 ? 19.925 15.797 -23.469 1.00 66.81 114 ASN A C 1
ATOM 932 O O . ASN A 1 114 ? 20.327 16.331 -24.498 1.00 66.81 114 ASN A O 1
ATOM 936 N N . HIS A 1 115 ? 20.762 15.308 -22.548 1.00 68.62 115 HIS A N 1
ATOM 937 C CA . HIS A 1 115 ? 22.222 15.376 -22.649 1.00 68.62 115 HIS A CA 1
ATOM 938 C C . HIS A 1 115 ? 22.901 14.036 -22.975 1.00 68.62 115 HIS A C 1
ATOM 940 O O . HIS A 1 115 ? 24.107 14.024 -23.215 1.00 68.62 115 HIS A O 1
ATOM 946 N N . ILE A 1 116 ? 22.180 12.908 -22.972 1.00 63.28 116 ILE A N 1
ATOM 947 C CA . ILE A 1 116 ? 22.770 11.572 -23.154 1.00 63.28 116 ILE A CA 1
ATOM 948 C C . ILE A 1 116 ? 21.856 10.725 -24.061 1.00 63.28 116 ILE A C 1
ATOM 950 O O . ILE A 1 116 ? 20.700 10.470 -23.739 1.00 63.28 116 ILE A O 1
ATOM 954 N N . GLU A 1 117 ? 22.375 10.242 -25.194 1.00 54.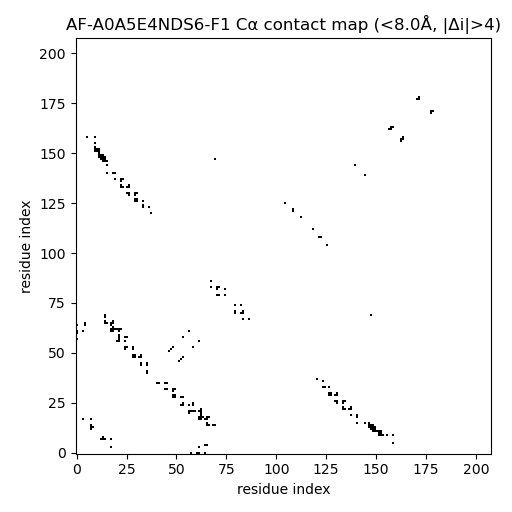88 117 GLU A N 1
ATOM 955 C CA . GLU A 1 117 ? 21.573 9.593 -26.252 1.00 54.88 117 GLU A CA 1
ATOM 956 C C . GLU A 1 117 ? 21.174 8.127 -25.961 1.00 54.88 117 GLU A C 1
ATOM 958 O O . GLU A 1 117 ? 20.243 7.601 -26.568 1.00 54.88 117 GLU A O 1
ATOM 963 N N . HIS A 1 118 ? 21.806 7.455 -24.988 1.00 53.09 118 HIS A N 1
ATOM 964 C CA . HIS A 1 118 ? 21.582 6.022 -24.705 1.00 53.09 118 HIS A CA 1
ATOM 965 C C . HIS A 1 118 ? 20.682 5.715 -23.495 1.00 53.09 118 HIS A C 1
ATOM 967 O O . HIS A 1 118 ? 20.630 4.580 -23.011 1.00 53.09 118 HIS A O 1
ATOM 973 N N . VAL A 1 119 ? 19.932 6.695 -22.988 1.00 53.47 119 VAL A N 1
ATOM 974 C CA . VAL A 1 119 ? 19.201 6.545 -21.724 1.00 53.47 119 VAL A CA 1
ATOM 975 C C . VAL A 1 119 ? 17.738 6.143 -21.945 1.00 53.47 119 VAL A C 1
ATOM 977 O O . VAL A 1 119 ? 16.807 6.899 -21.716 1.00 53.47 119 VAL A O 1
ATOM 980 N N . TYR A 1 120 ? 17.504 4.905 -22.375 1.00 53.03 120 TYR A N 1
ATOM 981 C CA . TYR A 1 120 ? 16.189 4.259 -22.201 1.00 53.03 120 TYR A CA 1
ATOM 982 C C . TYR A 1 120 ? 16.114 3.467 -20.878 1.00 53.03 120 TYR A C 1
ATOM 984 O O . TYR A 1 120 ? 15.033 3.172 -20.384 1.00 53.03 120 TYR A O 1
ATOM 992 N N . ARG A 1 121 ? 17.263 3.190 -20.239 1.00 53.09 121 ARG A N 1
ATOM 993 C CA . ARG A 1 121 ? 17.386 2.296 -19.068 1.00 53.09 121 ARG A CA 1
ATOM 994 C C . ARG A 1 121 ? 17.048 2.920 -17.705 1.00 53.09 121 ARG A C 1
ATOM 996 O O . ARG A 1 121 ? 16.813 2.191 -16.748 1.00 53.09 121 ARG A O 1
ATOM 1003 N N . TYR A 1 122 ? 17.028 4.246 -17.581 1.00 55.19 122 TYR A N 1
ATOM 1004 C CA . TYR A 1 122 ? 16.937 4.923 -16.275 1.00 55.19 122 TYR A CA 1
ATOM 1005 C C . TYR A 1 122 ? 15.495 5.127 -15.786 1.00 55.19 122 TYR A C 1
ATOM 1007 O O . TYR A 1 122 ? 15.266 5.131 -14.580 1.00 55.19 122 TYR A O 1
ATOM 1015 N N . TYR A 1 123 ? 14.499 5.183 -16.682 1.00 57.97 123 TYR A N 1
ATOM 1016 C CA . TYR A 1 123 ? 13.082 5.213 -16.276 1.00 57.97 123 TYR A CA 1
ATOM 1017 C C . TYR A 1 123 ? 12.710 3.991 -15.413 1.00 57.97 123 TYR A C 1
ATOM 1019 O O . TYR A 1 123 ? 11.874 4.062 -14.517 1.00 57.97 123 TYR A O 1
ATOM 1027 N N . HIS A 1 124 ? 13.412 2.874 -15.612 1.00 63.09 124 HIS A N 1
ATOM 1028 C CA . HIS A 1 124 ? 13.233 1.635 -14.857 1.00 63.09 124 HIS A CA 1
ATOM 1029 C C . HIS A 1 124 ? 13.950 1.655 -13.500 1.00 63.09 124 HIS A C 1
ATOM 1031 O O . HIS A 1 124 ? 13.502 1.000 -12.563 1.00 63.09 124 HIS A O 1
ATOM 1037 N N . VAL A 1 125 ? 15.002 2.468 -13.343 1.00 65.38 125 VAL A N 1
ATOM 1038 C CA . VAL A 1 125 ? 15.697 2.682 -12.059 1.00 65.38 125 VAL A CA 1
ATOM 1039 C C . VAL A 1 125 ? 14.783 3.390 -11.054 1.00 65.38 125 VAL A C 1
ATOM 1041 O O . VAL A 1 125 ? 14.878 3.138 -9.854 1.00 65.38 125 VAL A O 1
ATOM 1044 N N . LEU A 1 126 ? 13.820 4.189 -11.526 1.00 70.94 126 LEU A N 1
ATOM 1045 C CA . LEU A 1 126 ? 12.810 4.818 -10.669 1.00 70.94 126 LEU A CA 1
ATOM 1046 C C . LEU A 1 126 ? 11.944 3.797 -9.917 1.00 70.94 126 LEU A C 1
ATOM 1048 O O . LEU A 1 126 ? 11.441 4.119 -8.845 1.00 70.94 126 LEU A O 1
ATOM 1052 N N . PHE A 1 127 ? 11.822 2.558 -10.412 1.00 74.50 127 PHE A N 1
ATOM 1053 C CA . PHE A 1 127 ? 11.127 1.469 -9.716 1.00 74.50 127 PHE A CA 1
ATOM 1054 C C . PHE A 1 127 ? 11.953 0.844 -8.583 1.00 74.50 127 PHE A C 1
ATOM 1056 O O . PHE A 1 127 ? 11.381 0.179 -7.718 1.00 74.50 127 PHE A O 1
ATOM 1063 N N . LEU A 1 128 ? 13.262 1.109 -8.502 1.00 80.38 128 LEU A N 1
ATOM 1064 C CA . LEU A 1 128 ? 14.075 0.682 -7.361 1.00 80.38 128 LEU A CA 1
ATOM 1065 C C . LEU A 1 128 ? 13.704 1.447 -6.089 1.00 80.38 128 LEU A C 1
ATOM 1067 O O . LEU A 1 128 ? 13.612 0.846 -5.023 1.00 80.38 128 LEU A O 1
ATOM 1071 N N . VAL A 1 129 ? 13.413 2.747 -6.192 1.00 82.44 129 VAL A N 1
ATOM 1072 C CA . VAL A 1 129 ? 13.006 3.584 -5.049 1.00 82.44 129 VAL A CA 1
ATOM 1073 C C . VAL A 1 129 ? 11.793 2.996 -4.302 1.00 82.44 129 VAL A C 1
ATOM 1075 O O . VAL A 1 129 ? 11.903 2.757 -3.097 1.00 82.44 129 VAL A O 1
ATOM 1078 N N . PRO A 1 130 ? 10.651 2.686 -4.954 1.00 82.94 130 PRO A N 1
ATOM 1079 C CA . PRO A 1 130 ? 9.532 2.052 -4.275 1.00 82.94 130 PRO A CA 1
ATOM 1080 C C . PRO A 1 130 ? 9.846 0.622 -3.823 1.00 82.94 130 PRO A C 1
ATOM 1082 O O . PRO A 1 130 ? 9.285 0.209 -2.813 1.00 82.94 130 PRO A O 1
ATOM 1085 N N . ILE A 1 131 ? 10.723 -0.138 -4.494 1.00 86.81 131 ILE A N 1
ATOM 1086 C CA . ILE A 1 131 ? 11.163 -1.455 -3.991 1.00 86.81 131 ILE A CA 1
ATOM 1087 C C . ILE A 1 131 ? 11.863 -1.291 -2.636 1.00 86.81 131 ILE A C 1
ATOM 1089 O O . ILE A 1 131 ? 11.460 -1.933 -1.668 1.00 86.81 131 ILE A O 1
ATOM 1093 N N . PHE A 1 132 ? 12.839 -0.385 -2.529 1.00 88.94 132 PHE A N 1
ATOM 1094 C CA . PHE A 1 132 ? 13.555 -0.126 -1.277 1.00 88.94 132 PHE A CA 1
ATOM 1095 C C . PHE A 1 132 ? 12.619 0.348 -0.162 1.00 88.94 132 PHE A C 1
ATOM 1097 O O . PHE A 1 132 ? 12.661 -0.190 0.944 1.00 88.94 132 PHE A O 1
ATOM 1104 N N . LEU A 1 133 ? 11.724 1.297 -0.452 1.00 88.06 133 LEU A N 1
ATOM 1105 C CA . LEU A 1 133 ? 10.752 1.783 0.532 1.00 88.06 133 LEU A CA 1
ATOM 1106 C C . LEU A 1 133 ? 9.795 0.676 1.001 1.00 88.06 133 LEU A C 1
ATOM 1108 O O . LEU A 1 133 ? 9.491 0.600 2.191 1.00 88.06 133 LEU A O 1
ATOM 1112 N N . ASN A 1 134 ? 9.347 -0.209 0.103 1.00 89.62 134 ASN A N 1
ATOM 1113 C CA . ASN A 1 134 ? 8.492 -1.338 0.476 1.00 89.62 134 ASN A CA 1
ATOM 1114 C C . ASN A 1 134 ? 9.248 -2.407 1.276 1.00 89.62 134 ASN A C 1
ATOM 1116 O O . ASN A 1 134 ? 8.665 -2.985 2.188 1.00 89.62 134 ASN A O 1
ATOM 1120 N N . ILE A 1 135 ? 10.534 -2.646 0.996 1.00 92.19 135 ILE A N 1
ATOM 1121 C CA . ILE A 1 135 ? 11.372 -3.534 1.818 1.00 92.19 135 ILE A CA 1
ATOM 1122 C C . ILE A 1 135 ? 11.493 -2.968 3.235 1.00 92.19 135 ILE A C 1
ATOM 1124 O O . ILE A 1 135 ? 11.256 -3.691 4.200 1.00 92.19 135 ILE A O 1
ATOM 1128 N N . ILE A 1 136 ? 11.779 -1.670 3.377 1.00 91.19 136 ILE A N 1
ATOM 1129 C CA . ILE A 1 136 ? 11.827 -1.006 4.688 1.00 91.19 136 ILE A CA 1
ATOM 1130 C C . ILE A 1 136 ? 10.473 -1.134 5.397 1.00 91.19 136 ILE A C 1
ATOM 1132 O O . ILE A 1 136 ? 10.427 -1.519 6.563 1.00 91.19 136 ILE A O 1
ATOM 1136 N N . ALA A 1 137 ? 9.364 -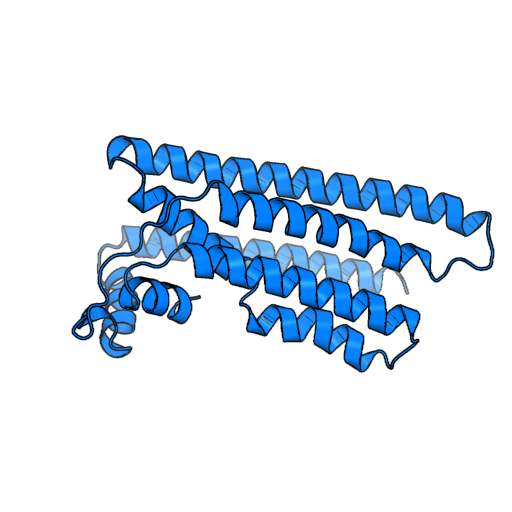0.884 4.696 1.00 88.31 137 ALA A N 1
ATOM 1137 C CA . ALA A 1 137 ? 8.026 -1.041 5.258 1.00 88.31 137 ALA A CA 1
ATOM 1138 C C . ALA A 1 137 ? 7.746 -2.486 5.709 1.00 88.31 137 ALA A C 1
ATOM 1140 O O . ALA A 1 137 ? 7.208 -2.691 6.798 1.00 88.31 137 ALA A O 1
ATOM 1141 N N . ALA A 1 138 ? 8.148 -3.489 4.921 1.00 90.50 138 ALA A N 1
ATOM 1142 C CA . ALA A 1 138 ? 8.018 -4.898 5.284 1.00 90.50 138 ALA A CA 1
ATOM 1143 C C . ALA A 1 138 ? 8.814 -5.224 6.553 1.00 90.50 138 ALA A C 1
ATOM 1145 O O . ALA A 1 138 ? 8.273 -5.850 7.463 1.00 90.50 138 ALA A O 1
ATOM 1146 N N . LEU A 1 139 ? 10.063 -4.754 6.653 1.00 91.81 139 LEU A N 1
ATOM 1147 C CA . LEU A 1 139 ? 10.895 -4.936 7.844 1.00 91.81 139 LEU A CA 1
ATOM 1148 C C . LEU A 1 139 ? 10.246 -4.286 9.069 1.00 91.81 139 LEU A C 1
ATOM 1150 O O . LEU A 1 139 ? 10.134 -4.926 10.114 1.00 91.81 139 LEU A O 1
ATOM 1154 N N . VAL A 1 140 ? 9.740 -3.057 8.932 1.00 90.50 140 VAL A N 1
ATOM 1155 C CA . VAL A 1 140 ? 9.043 -2.365 10.024 1.00 90.50 140 VAL A CA 1
ATOM 1156 C C . VAL A 1 140 ? 7.832 -3.173 10.498 1.00 90.50 140 VAL A C 1
ATOM 1158 O O . VAL A 1 140 ? 7.654 -3.377 11.697 1.00 90.50 140 VAL A O 1
ATOM 1161 N N . VAL A 1 141 ? 7.019 -3.690 9.576 1.00 88.06 141 VAL A N 1
ATOM 1162 C CA . VAL A 1 141 ? 5.856 -4.520 9.922 1.00 88.06 141 VAL A CA 1
ATOM 1163 C C . VAL A 1 141 ? 6.282 -5.831 10.587 1.00 88.06 141 VAL A C 1
ATOM 1165 O O . VAL A 1 141 ? 5.678 -6.242 11.575 1.00 88.06 141 VAL A O 1
ATOM 1168 N N . ILE A 1 142 ? 7.321 -6.498 10.087 1.00 88.50 142 ILE A N 1
ATOM 1169 C CA . ILE A 1 142 ? 7.789 -7.771 10.646 1.00 88.50 142 ILE A CA 1
ATOM 1170 C C . ILE A 1 142 ? 8.275 -7.584 12.088 1.00 88.50 142 ILE A C 1
ATOM 1172 O O . ILE A 1 142 ? 7.817 -8.323 12.966 1.00 88.50 142 ILE A O 1
ATOM 1176 N N . PHE A 1 143 ? 9.125 -6.581 12.336 1.00 88.94 143 PHE A N 1
ATOM 1177 C CA . PHE A 1 143 ? 9.780 -6.375 13.630 1.00 88.94 143 PHE A CA 1
ATOM 1178 C C . PHE A 1 143 ? 8.922 -5.637 14.664 1.00 88.94 143 PHE A C 1
ATOM 1180 O O . PHE A 1 143 ? 8.943 -6.012 15.833 1.00 88.94 143 PHE A O 1
ATOM 1187 N N . PHE A 1 144 ? 8.164 -4.609 14.270 1.00 86.25 144 PHE A N 1
ATOM 1188 C CA . PHE A 1 144 ? 7.487 -3.724 15.231 1.00 86.25 144 PHE A CA 1
ATOM 1189 C C . PHE A 1 144 ? 5.997 -4.014 15.411 1.00 86.25 144 PHE A C 1
ATOM 1191 O O . PHE A 1 144 ? 5.414 -3.627 16.424 1.00 86.25 144 PHE A O 1
ATOM 1198 N N . MET A 1 145 ? 5.345 -4.670 14.449 1.00 84.81 145 MET A N 1
ATOM 1199 C CA . MET A 1 145 ? 3.915 -4.943 14.563 1.00 84.81 145 MET A CA 1
ATOM 1200 C C . MET A 1 145 ? 3.688 -6.170 15.451 1.00 84.81 145 MET A C 1
ATOM 1202 O O . MET A 1 145 ? 4.163 -7.273 15.158 1.00 84.81 145 MET A O 1
ATOM 1206 N N . LYS A 1 146 ? 2.950 -5.975 16.546 1.00 81.19 146 LYS A N 1
ATOM 1207 C CA . LYS A 1 146 ? 2.607 -7.043 17.485 1.00 81.19 146 LYS A CA 1
ATOM 1208 C C . LYS A 1 146 ? 1.687 -8.047 16.799 1.00 81.19 146 LYS A C 1
ATOM 1210 O O . LYS A 1 146 ? 0.810 -7.658 16.027 1.00 81.19 146 LYS A O 1
ATOM 1215 N N . ASP A 1 147 ? 1.890 -9.331 17.074 1.00 75.75 147 ASP A N 1
ATOM 1216 C CA . ASP A 1 147 ? 0.936 -10.336 16.626 1.00 75.75 147 ASP A CA 1
ATOM 1217 C C . ASP A 1 147 ? -0.324 -10.256 17.494 1.00 75.75 147 ASP A C 1
ATOM 1219 O O . ASP A 1 147 ? -0.255 -10.354 18.720 1.00 75.75 147 ASP A O 1
ATOM 1223 N N . THR A 1 148 ? -1.458 -9.999 16.852 1.00 70.69 148 THR A N 1
ATOM 1224 C CA . THR A 1 148 ? -2.782 -9.925 17.484 1.00 70.69 148 THR A CA 1
ATOM 1225 C C . THR A 1 148 ? -3.619 -11.157 17.153 1.00 70.69 148 THR A C 1
ATOM 1227 O O . THR A 1 148 ? -4.843 -11.101 17.228 1.00 70.69 148 THR A O 1
ATOM 1230 N N . SER A 1 149 ? -2.980 -12.252 16.725 1.00 72.00 149 SER A N 1
ATOM 1231 C CA . SER A 1 149 ? -3.686 -13.464 16.337 1.00 72.00 149 SER A CA 1
ATOM 1232 C C . SER A 1 149 ? -4.341 -14.167 17.529 1.00 72.00 149 SER A C 1
ATOM 1234 O O . SER A 1 149 ? -3.658 -14.507 18.495 1.00 72.00 149 SER A O 1
ATOM 1236 N N . ASP A 1 150 ? -5.631 -14.461 17.400 1.00 68.75 150 ASP A N 1
ATOM 1237 C CA . ASP A 1 150 ? -6.400 -15.306 18.316 1.00 68.75 150 ASP A CA 1
ATOM 1238 C C . ASP A 1 150 ? -6.388 -16.779 17.848 1.00 68.75 150 ASP A C 1
ATOM 1240 O O . ASP A 1 150 ? -6.011 -17.098 16.712 1.00 68.75 150 ASP A O 1
ATOM 1244 N N . SER A 1 151 ? -6.828 -17.705 18.709 1.00 65.31 151 SER A N 1
ATOM 1245 C CA . SER A 1 151 ? -7.014 -19.114 18.337 1.00 65.31 151 SER A CA 1
ATOM 1246 C C . SER A 1 151 ? -8.030 -19.258 17.200 1.00 65.31 151 SER A C 1
ATOM 1248 O O . SER A 1 151 ? -9.093 -18.639 17.226 1.00 65.31 151 SER A O 1
ATOM 1250 N N . TYR A 1 152 ? -7.716 -20.099 16.214 1.00 64.12 152 TYR A N 1
ATOM 1251 C CA . TYR A 1 152 ? -8.564 -20.332 15.046 1.00 64.12 152 TYR A CA 1
ATOM 1252 C C . TYR A 1 152 ? -9.925 -20.934 15.434 1.00 64.12 152 TYR A C 1
ATOM 1254 O O . TYR A 1 152 ? -9.981 -22.067 15.914 1.00 64.12 152 TYR A O 1
ATOM 1262 N N . ASP A 1 153 ? -11.015 -20.205 15.181 1.00 62.25 153 ASP A N 1
ATOM 1263 C CA . ASP A 1 153 ? -12.379 -20.689 15.401 1.00 62.25 153 ASP A CA 1
ATOM 1264 C C . ASP A 1 153 ? -13.031 -21.104 14.072 1.00 62.25 153 ASP A C 1
ATOM 1266 O O . ASP A 1 153 ? -13.382 -20.278 13.225 1.00 62.25 153 ASP A O 1
ATOM 1270 N N . ARG A 1 154 ? -13.211 -22.420 13.895 1.00 60.72 154 ARG A N 1
ATOM 1271 C CA . ARG A 1 154 ? -13.841 -23.019 12.706 1.00 60.72 154 ARG A CA 1
ATOM 1272 C C . ARG A 1 154 ? -15.351 -22.777 12.619 1.00 60.72 154 ARG A C 1
ATOM 1274 O O . ARG A 1 154 ? -15.919 -22.985 11.549 1.00 60.72 154 ARG A O 1
ATOM 1281 N N . ASN A 1 155 ? -15.998 -22.324 13.695 1.00 60.72 155 ASN A N 1
ATOM 1282 C CA . ASN A 1 155 ? -17.456 -22.245 13.805 1.00 60.72 155 ASN A CA 1
ATOM 1283 C C . ASN A 1 155 ? -18.031 -20.829 13.624 1.00 60.72 155 ASN A C 1
ATOM 1285 O O . ASN A 1 155 ? -19.199 -20.593 13.942 1.00 60.72 155 ASN A O 1
ATOM 1289 N N . MET A 1 156 ? -17.270 -19.876 13.070 1.00 58.84 156 MET A N 1
ATOM 1290 C CA . MET A 1 156 ? -17.762 -18.507 12.863 1.00 58.84 156 MET A CA 1
ATOM 1291 C C . MET A 1 156 ? -18.894 -18.431 11.814 1.00 58.84 156 MET A C 1
ATOM 1293 O O . MET A 1 156 ? -18.671 -18.247 10.617 1.00 58.84 156 MET A O 1
ATOM 1297 N N . LEU A 1 157 ? -20.143 -18.498 12.287 1.00 57.53 157 LEU A N 1
ATOM 1298 C CA . LEU A 1 157 ? -21.389 -18.404 11.507 1.00 57.53 157 LEU A CA 1
ATOM 1299 C C . LEU A 1 157 ? -21.487 -17.147 10.620 1.00 57.53 157 LEU A C 1
ATOM 1301 O O . LEU A 1 157 ? -22.114 -17.190 9.560 1.00 57.53 157 LEU A O 1
ATOM 1305 N N . TRP A 1 158 ? -20.857 -16.039 11.014 1.00 58.38 158 TRP A N 1
ATOM 1306 C CA . TRP A 1 158 ? -20.877 -14.755 10.297 1.00 58.38 158 TRP A CA 1
ATOM 1307 C C . TRP A 1 158 ? -20.109 -14.777 8.967 1.00 58.38 158 TRP A C 1
ATOM 1309 O O . TRP A 1 158 ? -20.339 -13.921 8.119 1.00 58.38 158 TRP A O 1
ATOM 1319 N N . MET A 1 159 ? -19.240 -15.772 8.754 1.00 54.28 159 MET A N 1
ATOM 1320 C CA . MET A 1 159 ? -18.469 -15.937 7.518 1.00 54.28 159 MET A CA 1
ATOM 1321 C C . MET A 1 159 ? -19.276 -16.438 6.324 1.00 54.28 159 MET A C 1
ATOM 1323 O O . MET A 1 159 ? -18.805 -16.332 5.189 1.00 54.28 159 MET A O 1
ATOM 1327 N N . LYS A 1 160 ? -20.447 -17.055 6.548 1.00 65.50 160 LYS A N 1
ATOM 1328 C CA . LYS A 1 160 ? -21.223 -17.611 5.435 1.00 65.50 160 LYS A CA 1
ATOM 1329 C C . LYS A 1 160 ? -21.506 -16.473 4.445 1.00 65.50 160 LYS A C 1
ATOM 1331 O O . LYS A 1 160 ? -21.980 -15.427 4.891 1.00 65.50 160 LYS A O 1
ATOM 1336 N N . PRO A 1 161 ? -21.274 -16.651 3.129 1.00 64.12 161 PRO A N 1
ATOM 1337 C CA . PRO A 1 161 ? -21.480 -15.592 2.137 1.00 64.12 161 PRO A CA 1
ATOM 1338 C C . PRO A 1 161 ? -22.860 -14.940 2.265 1.00 64.12 161 PRO A C 1
ATOM 1340 O O . PRO A 1 161 ? -22.990 -13.725 2.154 1.00 64.12 161 PRO A O 1
ATOM 1343 N N . ILE A 1 162 ? -23.868 -15.745 2.621 1.00 68.38 162 ILE A N 1
ATOM 1344 C CA . ILE A 1 162 ? -25.234 -15.301 2.891 1.00 68.38 162 ILE A CA 1
ATOM 1345 C C . ILE A 1 162 ? -25.325 -14.308 4.066 1.00 68.38 162 ILE A C 1
ATOM 1347 O O . ILE A 1 162 ? -26.036 -13.319 3.968 1.00 68.38 162 ILE A O 1
ATOM 1351 N N . ASN A 1 163 ? -24.566 -14.500 5.147 1.00 67.75 163 ASN A N 1
ATOM 1352 C CA . ASN A 1 163 ? -24.581 -13.641 6.336 1.00 67.75 163 ASN A CA 1
ATOM 1353 C C . ASN A 1 163 ? -23.779 -12.352 6.136 1.00 67.75 163 ASN A C 1
ATOM 1355 O O . ASN A 1 163 ? -24.186 -11.299 6.629 1.00 67.75 163 ASN A O 1
ATOM 1359 N N . VAL A 1 164 ? -22.690 -12.411 5.364 1.00 67.50 164 VAL A N 1
ATOM 1360 C CA . VAL A 1 164 ? -21.941 -11.222 4.929 1.00 67.50 164 VAL A CA 1
ATOM 1361 C C . VAL A 1 164 ? -22.817 -10.364 4.017 1.00 67.50 164 VAL A C 1
ATOM 1363 O O . VAL A 1 164 ? -22.928 -9.156 4.219 1.00 67.50 164 VAL A O 1
ATOM 1366 N N . PHE A 1 165 ? -23.502 -10.990 3.059 1.00 69.69 165 PHE A N 1
ATOM 1367 C CA . PHE A 1 165 ? -24.415 -10.302 2.151 1.00 69.69 165 PHE A CA 1
ATOM 1368 C C . PHE A 1 165 ? -25.642 -9.749 2.886 1.00 69.69 165 PHE A C 1
ATOM 1370 O O . PHE A 1 165 ? -26.034 -8.610 2.655 1.00 69.69 165 PHE A O 1
ATOM 1377 N N . ASN A 1 166 ? -26.196 -10.493 3.846 1.00 70.88 166 ASN A N 1
ATOM 1378 C CA . ASN A 1 166 ? -27.299 -10.027 4.686 1.00 70.88 166 ASN A CA 1
ATOM 1379 C C . ASN A 1 166 ? -26.887 -8.868 5.604 1.00 70.88 166 ASN A C 1
ATOM 1381 O O . ASN A 1 166 ? -27.672 -7.939 5.773 1.00 70.88 166 ASN A O 1
ATOM 1385 N N . SER A 1 167 ? -25.667 -8.883 6.151 1.00 68.31 167 SER A N 1
ATOM 1386 C CA . SER A 1 167 ? -25.100 -7.751 6.903 1.00 68.31 167 SER A CA 1
ATOM 1387 C C . SER A 1 167 ? -24.866 -6.534 6.009 1.00 68.31 167 SER A C 1
ATOM 1389 O O . SER A 1 167 ? -25.086 -5.403 6.421 1.00 68.31 167 SER A O 1
ATOM 1391 N N . PHE A 1 168 ? -24.460 -6.743 4.756 1.00 70.00 168 PHE A N 1
ATOM 1392 C CA . PHE A 1 168 ? -24.347 -5.657 3.789 1.00 70.00 168 PHE A CA 1
ATOM 1393 C C . PHE A 1 168 ? -25.723 -5.074 3.442 1.00 70.00 168 PHE A C 1
ATOM 1395 O O . PHE A 1 168 ? -25.908 -3.864 3.500 1.00 70.00 168 PHE A O 1
ATOM 1402 N N . ILE A 1 169 ? -26.719 -5.920 3.161 1.00 72.19 169 ILE A N 1
ATOM 1403 C CA . ILE A 1 169 ? -28.104 -5.501 2.901 1.00 72.19 169 ILE A CA 1
ATOM 1404 C C . ILE A 1 169 ? -28.714 -4.809 4.125 1.00 72.19 169 ILE A C 1
ATOM 1406 O O . ILE A 1 169 ? -29.483 -3.859 3.972 1.00 72.19 169 ILE A O 1
ATOM 1410 N N . SER A 1 170 ? -28.390 -5.248 5.344 1.00 71.19 170 SER A N 1
ATOM 1411 C CA . SER A 1 170 ? -28.937 -4.649 6.562 1.00 71.19 170 SER A CA 1
ATOM 1412 C C . SER A 1 170 ? -28.475 -3.201 6.765 1.00 71.19 170 SER A C 1
ATOM 1414 O O . SER A 1 170 ? -29.264 -2.398 7.266 1.00 71.19 170 SER A O 1
ATOM 1416 N N . LEU A 1 171 ? -27.288 -2.823 6.266 1.00 66.81 171 LEU A N 1
ATOM 1417 C CA . LEU A 1 171 ? -26.832 -1.423 6.220 1.00 66.81 171 LEU A CA 1
ATOM 1418 C C . LEU A 1 171 ? -27.756 -0.523 5.381 1.00 66.81 171 LEU A C 1
ATOM 1420 O O . LEU A 1 171 ? -27.864 0.668 5.661 1.00 66.81 171 LEU A O 1
ATOM 1424 N N . PHE A 1 172 ? -28.456 -1.082 4.387 1.00 67.06 172 PHE A N 1
ATOM 1425 C CA . PHE A 1 172 ? -29.442 -0.365 3.567 1.00 67.06 172 PHE A CA 1
ATOM 1426 C C . PHE A 1 172 ? -30.870 -0.450 4.118 1.00 67.06 172 PHE A C 1
ATOM 1428 O O . PHE A 1 172 ? -31.732 0.335 3.711 1.00 67.06 172 PHE A O 1
ATOM 1435 N N . LYS A 1 173 ? -31.134 -1.393 5.032 1.00 66.25 173 LYS A N 1
ATOM 1436 C CA . LYS A 1 173 ? -32.451 -1.572 5.656 1.00 66.25 173 LYS A CA 1
ATOM 1437 C C . LYS A 1 173 ? -32.714 -0.594 6.802 1.00 66.25 173 LYS A C 1
ATOM 1439 O O . LYS A 1 173 ? -33.882 -0.298 7.033 1.00 66.25 173 LYS A O 1
ATOM 1444 N N . ASN A 1 174 ? -31.686 -0.081 7.490 1.00 60.09 174 ASN A N 1
ATOM 1445 C CA . ASN A 1 174 ? -31.873 0.754 8.684 1.00 60.09 174 ASN A CA 1
ATOM 1446 C C . ASN A 1 174 ? -31.535 2.246 8.465 1.00 60.09 174 ASN A C 1
ATOM 1448 O O . ASN A 1 174 ? -30.433 2.581 8.034 1.00 60.09 174 ASN A O 1
ATOM 1452 N N . GLU A 1 175 ? -32.504 3.102 8.817 1.00 61.09 175 GLU A N 1
ATOM 1453 C CA . GLU A 1 175 ? -32.571 4.578 8.774 1.00 61.09 175 GLU A CA 1
ATOM 1454 C C . GLU A 1 175 ? -32.281 5.305 7.439 1.00 61.09 175 GLU A C 1
ATOM 1456 O O . GLU A 1 175 ? -31.272 5.106 6.762 1.00 61.09 175 GLU A O 1
ATOM 1461 N N . SER A 1 176 ? -33.155 6.267 7.096 1.00 62.38 176 SER A N 1
ATOM 1462 C CA . SER A 1 176 ? -33.003 7.197 5.958 1.00 62.38 176 SER A CA 1
ATOM 1463 C C . SER A 1 176 ? -31.647 7.916 5.943 1.00 62.38 176 SER A C 1
ATOM 1465 O O . SER A 1 176 ? -31.120 8.217 4.872 1.00 62.38 176 SER A O 1
ATOM 1467 N N . ARG A 1 177 ? -31.054 8.117 7.125 1.00 62.53 177 ARG A N 1
ATOM 1468 C CA . ARG A 1 177 ? -29.759 8.766 7.341 1.00 62.53 177 ARG A CA 1
ATOM 1469 C C . ARG A 1 177 ? -28.583 7.967 6.771 1.00 62.53 177 ARG A C 1
ATOM 1471 O O . ARG A 1 177 ? -27.720 8.554 6.126 1.00 62.53 177 ARG A O 1
ATOM 1478 N N . ASN A 1 178 ? -28.571 6.641 6.919 1.00 64.06 178 ASN A N 1
ATOM 1479 C CA . ASN A 1 178 ? -27.506 5.800 6.357 1.00 64.06 178 ASN A CA 1
ATOM 1480 C C . ASN A 1 178 ? -27.584 5.771 4.828 1.00 64.06 178 ASN A C 1
ATOM 1482 O O . ASN A 1 178 ? -26.569 5.926 4.151 1.00 64.06 178 ASN A O 1
ATOM 1486 N N . ARG A 1 179 ? -28.801 5.677 4.273 1.00 67.75 179 ARG A N 1
ATOM 1487 C CA . ARG A 1 179 ? -29.026 5.751 2.819 1.00 67.75 179 ARG A CA 1
ATOM 1488 C C . ARG A 1 179 ? -28.556 7.083 2.230 1.00 67.75 179 ARG A C 1
ATOM 1490 O O . ARG A 1 179 ? -27.959 7.081 1.158 1.00 67.75 179 ARG A O 1
ATOM 1497 N N . ALA A 1 180 ? -28.757 8.194 2.942 1.00 71.19 180 ALA A N 1
ATOM 1498 C CA . ALA A 1 180 ? -28.257 9.505 2.532 1.00 71.19 180 ALA A CA 1
ATOM 1499 C C . ALA A 1 180 ? -26.719 9.573 2.530 1.00 71.19 180 ALA A C 1
ATOM 1501 O O . ALA A 1 180 ? -26.137 10.069 1.568 1.00 71.19 180 ALA A O 1
ATOM 1502 N N . VAL A 1 181 ? -26.050 9.019 3.549 1.00 70.94 181 VAL A N 1
ATOM 1503 C CA . VAL A 1 181 ? -24.576 8.959 3.609 1.00 70.94 181 VAL A CA 1
ATOM 1504 C C . VAL A 1 181 ? -24.009 8.110 2.470 1.00 70.94 181 VAL A C 1
ATOM 1506 O O . VAL A 1 181 ? -23.070 8.533 1.800 1.00 70.94 181 VAL A O 1
ATOM 1509 N N . PHE A 1 182 ? -24.596 6.944 2.190 1.00 69.12 182 PHE A N 1
ATOM 1510 C CA . PHE A 1 182 ? -24.169 6.116 1.060 1.00 69.12 182 PHE A CA 1
ATOM 1511 C C . PHE A 1 182 ? -24.437 6.787 -0.290 1.00 69.12 182 PHE A C 1
ATOM 1513 O O . PHE A 1 182 ? -23.567 6.757 -1.157 1.00 69.12 182 PHE A O 1
ATOM 1520 N N . GLY A 1 183 ? -25.592 7.441 -0.451 1.00 75.56 183 GLY A N 1
ATOM 1521 C CA . GLY A 1 183 ? -25.905 8.235 -1.639 1.00 75.56 183 GLY A CA 1
ATOM 1522 C C . GLY A 1 183 ? -24.888 9.355 -1.863 1.00 75.56 183 GLY A C 1
ATOM 1523 O O . GLY A 1 183 ? -24.368 9.490 -2.965 1.00 75.56 183 GLY A O 1
ATOM 1524 N N . MET A 1 184 ? -24.530 10.091 -0.807 1.00 76.81 184 MET A N 1
ATOM 1525 C CA . MET A 1 184 ? -23.503 11.135 -0.843 1.00 76.81 184 MET A CA 1
ATOM 1526 C C . MET A 1 184 ? -22.118 10.580 -1.200 1.00 76.81 184 MET A C 1
ATOM 1528 O O . MET A 1 184 ? -21.412 11.146 -2.029 1.00 76.81 184 MET A O 1
ATOM 1532 N N . LEU A 1 185 ? -21.709 9.462 -0.596 1.00 75.19 185 LEU A N 1
ATOM 1533 C CA . LEU A 1 185 ? -20.423 8.834 -0.906 1.00 75.19 185 LEU A CA 1
ATOM 1534 C C . LEU A 1 185 ? -20.369 8.359 -2.362 1.00 75.19 185 LEU A C 1
ATOM 1536 O O . LEU A 1 185 ? -19.349 8.538 -3.027 1.00 75.19 185 LEU A O 1
ATOM 1540 N N . PHE A 1 186 ? -21.467 7.796 -2.868 1.00 75.69 186 PHE A N 1
ATOM 1541 C CA . PHE A 1 186 ? -21.572 7.329 -4.246 1.00 75.69 186 PHE A CA 1
ATOM 1542 C C . PHE A 1 186 ? -21.526 8.487 -5.251 1.00 75.69 186 PHE A C 1
ATOM 1544 O O . PHE A 1 186 ? -20.781 8.418 -6.228 1.00 75.69 186 PHE A O 1
ATOM 1551 N N . THR A 1 187 ? -22.246 9.584 -4.994 1.00 76.94 187 THR A N 1
ATOM 1552 C CA . THR A 1 187 ? -22.213 10.774 -5.859 1.00 76.94 187 THR A CA 1
ATOM 1553 C C . THR A 1 187 ? -20.852 11.466 -5.830 1.00 76.94 187 THR A C 1
ATOM 1555 O O . THR A 1 187 ? -20.352 11.858 -6.884 1.00 76.94 187 THR A O 1
ATOM 1558 N N . CYS A 1 188 ? -20.193 11.540 -4.670 1.00 73.06 188 CYS A N 1
ATOM 1559 C CA . CYS A 1 188 ? -18.820 12.039 -4.559 1.00 73.06 188 CYS A CA 1
ATOM 1560 C C . CYS A 1 188 ? -17.827 11.181 -5.358 1.00 73.06 188 CYS A C 1
ATOM 1562 O O . CYS A 1 188 ? -16.997 11.722 -6.089 1.00 73.06 188 CYS A O 1
ATOM 1564 N N . GLN A 1 189 ? -17.918 9.852 -5.261 1.00 71.50 189 GLN A N 1
ATOM 1565 C CA . GLN A 1 189 ? -17.065 8.934 -6.026 1.00 71.50 189 GLN A CA 1
ATOM 1566 C C . GLN A 1 189 ? -17.299 9.079 -7.539 1.00 71.50 189 GLN A C 1
ATOM 1568 O O . GLN A 1 189 ? -16.335 9.191 -8.296 1.00 71.50 189 GLN A O 1
ATOM 1573 N N . LEU A 1 190 ? -18.559 9.167 -7.980 1.00 68.06 190 LEU A N 1
ATOM 1574 C CA . LEU A 1 190 ? -18.906 9.409 -9.384 1.00 68.06 190 LEU A CA 1
ATOM 1575 C C . LEU A 1 190 ? -18.354 10.742 -9.896 1.00 68.06 190 LEU A C 1
ATOM 1577 O O . LEU A 1 190 ? -17.746 10.779 -10.964 1.00 68.06 190 LEU A O 1
ATOM 1581 N N . ALA A 1 191 ? -18.504 11.825 -9.130 1.00 68.44 191 ALA A N 1
ATOM 1582 C CA . ALA A 1 191 ? -17.992 13.139 -9.510 1.00 68.44 191 ALA A CA 1
ATOM 1583 C C . ALA A 1 191 ? -16.463 13.136 -9.68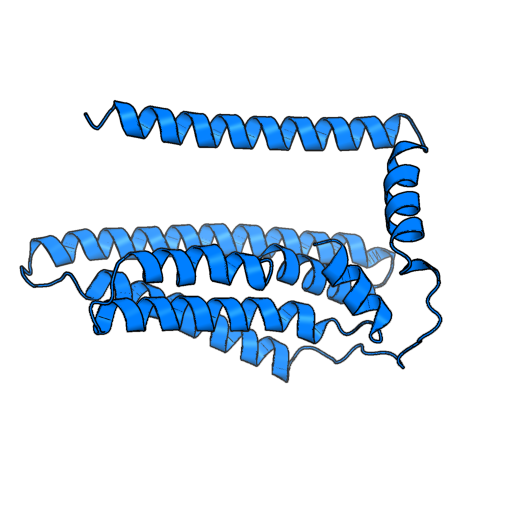5 1.00 68.44 191 ALA A C 1
ATOM 1585 O O . ALA A 1 191 ? -15.941 13.741 -10.624 1.00 68.44 191 ALA A O 1
ATOM 1586 N N . VAL A 1 192 ? -15.736 12.417 -8.823 1.00 64.94 192 VAL A N 1
ATOM 1587 C CA . VAL A 1 192 ? -14.279 12.252 -8.940 1.00 64.94 192 VAL A CA 1
ATOM 1588 C C . VAL A 1 192 ? -13.910 11.453 -10.193 1.00 64.94 192 VAL A C 1
ATOM 1590 O O . VAL A 1 192 ? -13.047 11.894 -10.953 1.00 64.94 192 VAL A O 1
ATOM 1593 N N . VAL A 1 193 ? -14.581 10.327 -10.456 1.00 67.19 193 VAL A N 1
ATOM 1594 C CA . VAL A 1 193 ? -14.323 9.488 -11.642 1.00 67.19 193 VAL A CA 1
ATOM 1595 C C . VAL A 1 193 ? -14.601 10.253 -12.936 1.00 67.19 193 VAL A C 1
ATOM 1597 O O . VAL A 1 193 ? -13.769 10.236 -13.841 1.00 67.19 193 VAL A O 1
ATOM 1600 N N . VAL A 1 194 ? -15.711 10.992 -13.009 1.00 67.06 194 VAL A N 1
ATOM 1601 C CA . VAL A 1 194 ? -16.059 11.825 -14.172 1.00 67.06 194 VAL A CA 1
ATOM 1602 C C . VAL A 1 194 ? -15.019 12.925 -14.394 1.00 67.06 194 VAL A C 1
ATOM 1604 O O . VAL A 1 194 ? -14.613 13.173 -15.527 1.00 67.06 194 VAL A O 1
ATOM 1607 N N . ARG A 1 195 ? -14.516 13.554 -13.326 1.00 58.81 195 ARG A N 1
ATOM 1608 C CA . ARG A 1 195 ? -13.509 14.621 -13.431 1.00 58.81 195 ARG A CA 1
ATOM 1609 C C . ARG A 1 195 ? -12.143 14.104 -13.889 1.00 58.81 195 ARG A C 1
ATOM 1611 O O . ARG A 1 195 ? -11.472 14.767 -14.679 1.00 58.81 195 ARG A O 1
ATOM 1618 N N . VAL A 1 196 ? -11.733 12.930 -13.409 1.00 56.94 196 VAL A N 1
ATOM 1619 C CA . VAL A 1 196 ? -10.473 12.281 -13.812 1.00 56.94 196 VAL A CA 1
ATOM 1620 C C . VAL A 1 196 ? -10.574 11.732 -15.239 1.00 56.94 196 VAL A C 1
ATOM 1622 O O . VAL A 1 196 ? -9.682 11.984 -16.048 1.00 56.94 196 VAL A O 1
ATOM 1625 N N . GLY A 1 197 ? -11.681 11.065 -15.581 1.00 47.38 197 GLY A N 1
ATOM 1626 C CA . GLY A 1 197 ? -11.950 10.570 -16.933 1.00 47.38 197 GLY A CA 1
ATOM 1627 C C . GLY A 1 197 ? -12.059 11.695 -17.965 1.00 47.38 197 GLY A C 1
ATOM 1628 O O . GLY A 1 197 ? -11.481 11.597 -19.044 1.00 47.38 197 GLY A O 1
ATOM 1629 N N . GLY A 1 198 ? -12.704 12.809 -17.605 1.00 52.41 198 GLY A N 1
ATOM 1630 C CA . GLY A 1 198 ? -12.800 14.000 -18.450 1.00 52.41 198 GLY A CA 1
ATOM 1631 C C . GLY A 1 198 ? -11.443 14.648 -18.732 1.00 52.41 198 GLY A C 1
ATOM 1632 O O . GLY A 1 198 ? -11.164 14.990 -19.878 1.00 52.41 198 GLY A O 1
ATOM 1633 N N . LYS A 1 199 ? -10.556 14.749 -17.727 1.00 47.97 199 LYS A N 1
ATOM 1634 C CA . LYS A 1 199 ? -9.177 15.239 -17.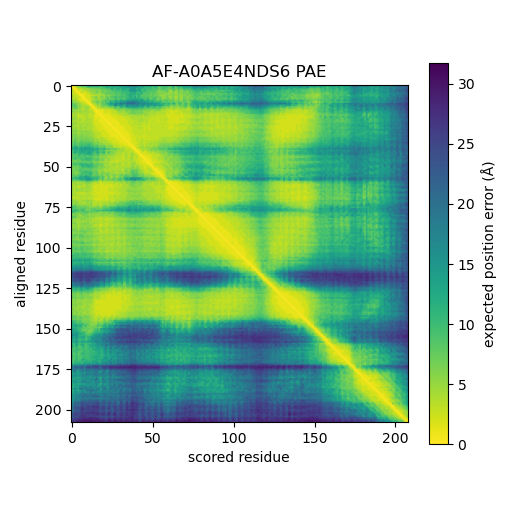922 1.00 47.97 199 LYS A CA 1
ATOM 1635 C C . LYS A 1 199 ? -8.353 14.326 -18.833 1.00 47.97 199 LYS A C 1
ATOM 1637 O O . LYS A 1 199 ? -7.637 14.829 -19.692 1.00 47.97 199 LYS A O 1
ATOM 1642 N N . LEU A 1 200 ? -8.465 13.007 -18.669 1.00 46.88 200 LEU A N 1
ATOM 1643 C CA . LEU A 1 200 ? -7.775 12.031 -19.521 1.00 46.88 200 LEU A CA 1
ATOM 1644 C C . LEU A 1 200 ? -8.273 12.074 -20.968 1.00 46.88 200 LEU A C 1
ATOM 1646 O O . LEU A 1 200 ? -7.463 11.961 -21.884 1.00 46.88 200 LEU A O 1
ATOM 1650 N N . HIS A 1 201 ? -9.578 12.276 -21.176 1.00 45.84 201 HIS A N 1
ATOM 1651 C CA . HIS A 1 201 ? -10.136 12.463 -22.511 1.00 45.84 201 HIS A CA 1
ATOM 1652 C C . HIS A 1 201 ? -9.609 13.766 -23.125 1.00 45.84 201 HIS A C 1
ATOM 1654 O O . HIS A 1 201 ? -9.038 13.727 -24.202 1.00 45.84 201 HIS A O 1
ATOM 1660 N N . TYR A 1 202 ? -9.669 14.897 -22.417 1.00 43.41 202 TYR A N 1
ATOM 1661 C CA . TYR A 1 202 ? -9.185 16.184 -22.937 1.00 43.41 202 TYR A CA 1
ATOM 1662 C C . TYR A 1 202 ? -7.702 16.156 -23.348 1.00 43.41 202 TYR A C 1
ATOM 1664 O O . TYR A 1 202 ? -7.356 16.582 -24.444 1.00 43.41 202 TYR A O 1
ATOM 1672 N N . ILE A 1 203 ? -6.831 15.571 -22.518 1.00 46.75 203 ILE A N 1
ATOM 1673 C CA . ILE A 1 203 ? -5.391 15.454 -22.807 1.00 46.75 203 ILE A CA 1
ATOM 1674 C C . ILE A 1 203 ? -5.128 14.592 -24.055 1.00 46.75 203 ILE A C 1
ATOM 1676 O O . ILE A 1 203 ? -4.195 14.865 -24.803 1.00 46.75 203 ILE A O 1
ATOM 1680 N N . LYS A 1 204 ? -5.971 13.588 -24.329 1.00 42.09 204 LYS A N 1
ATOM 1681 C CA . LYS A 1 204 ? -5.834 12.723 -25.511 1.00 42.09 204 LYS A CA 1
ATOM 1682 C C . LYS A 1 204 ? -6.179 13.423 -26.833 1.00 42.09 204 LYS A C 1
ATOM 1684 O O . LYS A 1 204 ? -5.677 12.992 -27.862 1.00 42.09 204 LYS A O 1
ATOM 1689 N N . TYR A 1 205 ? -7.006 14.473 -26.808 1.00 46.03 205 TYR A N 1
ATOM 1690 C CA . TYR A 1 205 ? -7.434 15.216 -28.008 1.00 46.03 205 TYR A CA 1
ATOM 1691 C C . TYR A 1 205 ? -6.715 16.558 -28.200 1.00 46.03 205 TYR A C 1
ATOM 1693 O O . TYR A 1 205 ? -6.878 17.178 -29.240 1.00 46.03 205 TYR A O 1
ATOM 1701 N N . THR A 1 206 ? -5.9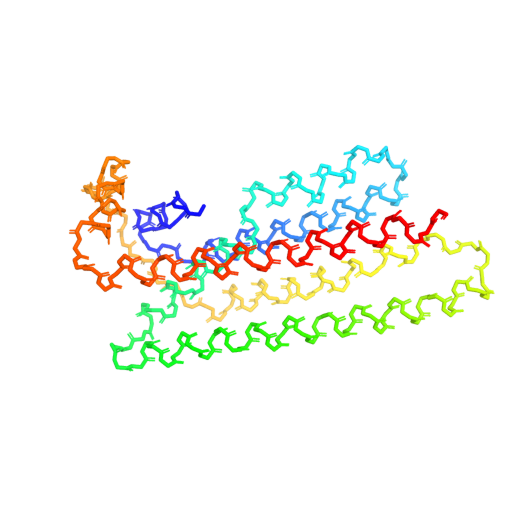28 17.025 -27.227 1.00 40.25 206 THR A N 1
ATOM 1702 C CA . THR A 1 206 ? -5.078 18.226 -27.379 1.00 40.25 206 THR A CA 1
ATOM 1703 C C . THR A 1 206 ? -3.654 17.892 -27.862 1.00 40.25 206 THR A C 1
ATOM 1705 O O . THR A 1 206 ? -2.897 18.797 -28.184 1.00 40.25 206 THR A O 1
ATOM 1708 N N . ILE A 1 207 ? -3.277 16.606 -27.921 1.00 41.28 207 ILE A N 1
ATOM 1709 C CA . ILE A 1 207 ? -1.950 16.135 -28.380 1.00 41.28 207 ILE A CA 1
ATOM 1710 C C . ILE A 1 207 ? -2.023 15.504 -29.797 1.00 41.28 207 ILE A C 1
ATOM 1712 O O . ILE A 1 207 ? -1.095 14.825 -30.227 1.00 41.28 207 ILE A O 1
ATOM 1716 N N . ILE A 1 208 ? -3.108 15.730 -30.547 1.00 38.81 208 ILE A N 1
ATOM 1717 C CA . ILE A 1 208 ? -3.192 15.428 -31.990 1.00 38.81 208 ILE A CA 1
ATOM 1718 C C . ILE A 1 208 ? -3.310 16.743 -32.749 1.00 38.81 208 ILE A C 1
ATOM 1720 O O . ILE A 1 208 ? -4.145 17.570 -32.317 1.00 38.81 208 ILE A O 1
#

Solvent-accessible surface area (backbone atoms only — not comparable to full-atom values): 11401 Å² total; per-residue (Å²): 107,74,66,57,56,50,49,24,55,47,61,8,42,40,36,68,60,38,40,44,49,26,42,53,45,49,40,51,26,42,51,49,42,42,49,38,59,76,70,66,54,65,70,70,54,49,51,41,29,61,52,52,49,37,55,73,44,50,33,72,58,34,28,49,53,19,50,51,50,48,51,49,71,79,36,55,84,85,51,26,64,59,54,50,50,49,54,54,50,51,50,53,52,52,49,53,50,51,53,51,51,50,52,53,53,50,55,52,45,57,60,52,47,76,77,40,93,82,67,77,68,58,76,49,53,62,44,49,57,60,36,53,54,38,51,53,49,49,50,48,48,68,74,69,52,77,87,71,60,50,79,70,49,91,77,61,70,66,64,42,70,68,45,47,50,48,55,56,52,45,56,72,71,50,61,75,67,47,48,50,52,53,50,48,52,51,53,52,50,49,53,51,50,52,54,54,52,49,51,56,52,52,57,65,64,71,77,107

Mean predicted aligned error: 11.54 Å

Nearest PDB structures (foldseek):
  4ja3-assembly2_B  TM=5.780E-01  e=5.271E+00  Escherichia coli K-12

InterPro domains:
  IPR036259 MFS transporter superfamily [G3DSA:1.20.1250.20] (1-201)
  IPR036259 MFS transporter superfamily [SSF103473] (2-190)

Secondary structure (DSSP, 8-state):
-HHHHHHHHHTTS--HHHHHHHHHHHHHHHHHHHHHHHTT--HHHHHIIIIIHHHHTTHHHHHHHHHHHHHHHTS-HHHHHHHHHHHHHHHHHHHHHHHHHHHHHHHHHHHHHTT-TTTTSSTTGGGHHHHHHHHHHHHHHHHHSPP-PPPP-TT-GGGSHHHHHHHHHHHHHS-HHHHHHHHHHHHHHHHHHHHHHHHHHHHHHH--

Radius of gyration: 21.23 Å; Cα contacts (8 Å, |Δi|>4): 138; chains: 1; bounding box: 56×41×55 Å

Foldseek 3Di:
DLLLLLVCVQQQVFLLCLQLLQLVLLLQLLVQLLVCVVVVPDCVSNCCSNPVSCVVSVHPVSNLSSVLSLLCVVDDPVCSVVSNVVVVVVVVVVVVVVVVVVVVVVVVVVVVCVVDPPPPNVVSVVSVVSSVVSVVVNVCSVPPPDGNGGPRDPPPPCSDPVNSVVVVVVLVVDDPVSVVVVVVVVVVVVVVVCVVVVVVVVVVVVVD

pLDDT: mean 74.51, std 12.24, range [38.81, 92.19]

Sequence (208 aa):
MFVSGTWSDSHGRRRKPLILIPIFGQILSNSLYFVNNYWNWPRIFDDIFTSYLSGVYVGRNLFWIGAMAYVSENSTVESRTLKIAKLIGTYTISHLIGLCLFQLLDNCWIIIKNHIEHVYRYYHVLFLVPIFLNIIAALVVIFFMKDTSDSYDRNMLWMKPINVFNSFISLFKNESRNRAVFGMLFTCQLAVVVRVGGKLHYIKYTII